Protein AF-A0A8C3NLY6-F1 (afdb_monomer)

Radius of gyration: 22.35 Å; Cα contacts (8 Å, |Δi|>4): 305; chains: 1; bounding box: 40×46×64 Å

Organism: Geospiza parvula (NCBI:txid87175)

Foldseek 3Di:
DDDPDDPDVVLVVVCVPQDDDDQEDQDPVNQQVVQLPWDFQEWDWHDDPVDPPWIKIWTHHDDSRDIDIFTWDADPVGWTDRPDDTHNHPVVVLVVQQPAAPDPVDRGGHDRSPPIDPPFWKKFFCAFDDDPDPQADGDHGGFIWTFPACPDPFWTWIDDPRDIHIDGPVRIDTDDD

Sequence (177 aa):
TVMIIRNSKAEMRDVRNLTVLHFNKISRHEAENLLMSKGVGCFIVRASQNSHGDFSISVRYLHEDDVQHFKVMRDSKGSYYLWTEKFHSLNKLVDYYKTTSISRQKQIFLRDNSQGEKRTLWVRALYDFDALEHDELGFRTGDILEVLDSSNPSWWKGRLRGELGLFPANYVTPVLL

pLDDT: mean 80.56, std 20.13, range [21.03, 98.5]

Structure (mmCIF, N/CA/C/O backbone):
data_AF-A0A8C3NLY6-F1
#
_entry.id   AF-A0A8C3NLY6-F1
#
loop_
_atom_site.group_PDB
_atom_site.id
_atom_site.type_symbol
_atom_site.label_atom_id
_atom_site.label_alt_id
_atom_site.label_comp_id
_atom_site.label_asym_id
_atom_site.label_entity_id
_atom_site.label_seq_id
_atom_site.pdbx_PDB_ins_code
_atom_site.Cartn_x
_atom_site.Cartn_y
_atom_site.Cartn_z
_atom_site.occupancy
_atom_site.B_iso_or_equiv
_atom_site.auth_seq_id
_atom_site.auth_comp_id
_atom_site.auth_asym_id
_atom_site.auth_atom_id
_atom_site.pdbx_PDB_model_num
ATOM 1 N N . THR A 1 1 ? 8.745 -35.086 -28.035 1.00 31.16 1 THR A N 1
ATOM 2 C CA . THR A 1 1 ? 9.748 -34.415 -27.182 1.00 31.16 1 THR A CA 1
ATOM 3 C C . THR A 1 1 ? 9.091 -33.277 -26.434 1.00 31.16 1 THR A C 1
ATOM 5 O O . THR A 1 1 ? 8.840 -32.233 -27.015 1.00 31.16 1 THR A O 1
ATOM 8 N N . VAL A 1 2 ? 8.721 -33.508 -25.175 1.00 21.03 2 VAL A N 1
ATOM 9 C CA . VAL A 1 2 ? 8.136 -32.487 -24.293 1.00 21.03 2 VAL A CA 1
ATOM 10 C C . VAL A 1 2 ? 9.287 -31.645 -23.743 1.00 21.03 2 VAL A C 1
ATOM 12 O O . VAL A 1 2 ? 10.074 -32.141 -22.940 1.00 21.03 2 VAL A O 1
ATOM 15 N N . MET A 1 3 ? 9.434 -30.397 -24.199 1.00 21.33 3 MET A N 1
ATOM 16 C CA . MET A 1 3 ? 10.386 -29.462 -23.593 1.00 21.33 3 MET A CA 1
ATOM 17 C C . MET A 1 3 ? 9.755 -28.822 -22.359 1.00 21.33 3 MET A C 1
ATOM 19 O O . MET A 1 3 ? 8.966 -27.885 -22.439 1.00 21.33 3 MET A O 1
ATOM 23 N N . ILE A 1 4 ? 10.141 -29.349 -21.202 1.00 28.44 4 ILE A N 1
ATOM 24 C CA . ILE A 1 4 ? 9.991 -28.698 -19.906 1.00 28.44 4 ILE A CA 1
ATOM 25 C C . ILE A 1 4 ? 10.936 -27.490 -19.905 1.00 28.44 4 ILE A C 1
ATOM 27 O O . ILE A 1 4 ? 12.145 -27.650 -19.725 1.00 28.44 4 ILE A O 1
ATOM 31 N N . ILE A 1 5 ? 10.412 -26.280 -20.115 1.00 31.02 5 ILE A N 1
ATOM 32 C CA . ILE A 1 5 ? 11.202 -25.064 -19.895 1.00 31.02 5 ILE A CA 1
ATOM 33 C C . ILE A 1 5 ? 11.183 -24.760 -18.397 1.00 31.02 5 ILE A C 1
ATOM 35 O O . ILE A 1 5 ? 10.150 -24.508 -17.778 1.00 31.02 5 ILE A O 1
ATOM 39 N N . ARG A 1 6 ? 12.377 -24.879 -17.822 1.00 30.67 6 ARG A N 1
ATOM 40 C CA . ARG A 1 6 ? 12.717 -24.734 -16.411 1.00 30.67 6 ARG A CA 1
ATOM 41 C C . ARG A 1 6 ? 12.341 -23.340 -15.910 1.00 30.67 6 ARG A C 1
ATOM 43 O O . ARG A 1 6 ? 13.028 -22.368 -16.192 1.00 30.67 6 ARG A O 1
ATOM 50 N N . ASN A 1 7 ? 11.279 -23.276 -15.117 1.00 41.53 7 ASN A N 1
ATOM 51 C CA . ASN A 1 7 ? 10.916 -22.107 -14.329 1.00 41.53 7 ASN A CA 1
ATOM 52 C C . ASN A 1 7 ? 11.844 -22.066 -13.102 1.00 41.53 7 ASN A C 1
ATOM 54 O O . ASN A 1 7 ? 11.707 -22.882 -12.182 1.00 41.53 7 ASN A O 1
ATOM 58 N N . SER A 1 8 ? 12.872 -21.217 -13.125 1.00 34.91 8 SER A N 1
ATOM 59 C CA . SER A 1 8 ? 13.900 -21.230 -12.086 1.00 34.91 8 SER A CA 1
ATOM 60 C C . SER A 1 8 ? 13.326 -20.686 -10.767 1.00 34.91 8 SER A C 1
ATOM 62 O O . SER A 1 8 ? 12.820 -19.571 -10.669 1.00 34.91 8 SER A O 1
ATOM 64 N N . LYS A 1 9 ? 13.379 -21.498 -9.704 1.00 38.62 9 LYS A N 1
ATOM 65 C CA . LYS A 1 9 ? 12.911 -21.160 -8.342 1.00 38.62 9 LYS A CA 1
ATOM 66 C C . LYS A 1 9 ? 13.585 -19.917 -7.730 1.00 38.62 9 LYS A C 1
ATOM 68 O O . LYS A 1 9 ? 13.121 -19.449 -6.693 1.00 38.62 9 LYS A O 1
ATOM 73 N N . ALA A 1 10 ? 14.659 -19.407 -8.336 1.00 38.84 10 ALA A N 1
ATOM 74 C CA . ALA A 1 10 ? 15.399 -18.233 -7.880 1.00 38.84 10 ALA A CA 1
ATOM 75 C C . ALA A 1 10 ? 14.703 -16.916 -8.271 1.00 38.84 10 ALA A C 1
ATOM 77 O O . ALA A 1 10 ? 14.542 -16.050 -7.419 1.00 38.84 10 ALA A O 1
ATOM 78 N N . GLU A 1 11 ? 14.186 -16.803 -9.498 1.00 43.88 11 GLU A N 1
ATOM 79 C CA . GLU A 1 11 ? 13.452 -15.611 -9.969 1.00 43.88 11 GLU A CA 1
ATOM 80 C C . GLU A 1 11 ? 12.102 -15.454 -9.249 1.00 43.88 11 GLU A C 1
ATOM 82 O O . GLU A 1 11 ? 11.659 -14.351 -8.942 1.00 43.88 11 GLU A O 1
ATOM 87 N N . MET A 1 12 ? 11.487 -16.579 -8.871 1.00 40.72 12 MET A N 1
ATOM 88 C CA . MET A 1 12 ? 10.263 -16.629 -8.065 1.00 40.72 12 MET A CA 1
ATOM 89 C C . MET A 1 12 ? 10.458 -16.258 -6.587 1.00 40.72 12 MET A C 1
ATOM 91 O O . MET A 1 12 ? 9.463 -16.193 -5.867 1.00 40.72 12 MET A O 1
ATOM 95 N N . ARG A 1 13 ? 11.693 -16.085 -6.093 1.00 38.53 13 ARG A N 1
ATOM 96 C CA . ARG A 1 13 ? 11.952 -15.657 -4.705 1.00 38.53 13 ARG A CA 1
ATOM 97 C C . ARG A 1 13 ? 11.956 -14.140 -4.553 1.00 38.53 13 ARG A C 1
ATOM 99 O O . ARG A 1 13 ? 11.510 -13.663 -3.518 1.00 38.53 13 ARG A O 1
ATOM 106 N N . ASP A 1 14 ? 12.383 -13.412 -5.579 1.00 42.41 14 ASP A N 1
ATOM 107 C CA . ASP A 1 14 ? 12.562 -11.959 -5.505 1.00 42.41 14 ASP A CA 1
ATOM 108 C C . ASP A 1 14 ? 11.214 -11.214 -5.437 1.00 42.41 14 ASP A C 1
ATOM 110 O O . ASP A 1 14 ? 11.069 -10.211 -4.748 1.00 42.41 14 ASP A O 1
ATOM 114 N N . VAL A 1 15 ? 10.172 -11.759 -6.070 1.00 43.53 15 VAL A N 1
ATOM 115 C CA . VAL A 1 15 ? 8.834 -11.138 -6.161 1.00 43.53 15 VAL A CA 1
ATOM 116 C C . VAL A 1 15 ? 7.921 -11.489 -4.965 1.00 43.53 15 VAL A C 1
ATOM 118 O O . VAL A 1 15 ? 6.853 -10.909 -4.791 1.00 43.53 15 VAL A O 1
ATOM 121 N N . ARG A 1 16 ? 8.316 -12.429 -4.089 1.00 39.31 16 ARG A N 1
ATOM 122 C CA . ARG A 1 16 ? 7.461 -12.929 -2.984 1.00 39.31 16 ARG A CA 1
ATOM 123 C C . ARG A 1 16 ? 7.155 -11.905 -1.889 1.00 39.31 16 ARG A C 1
ATOM 125 O O . ARG A 1 16 ? 6.223 -12.135 -1.125 1.00 39.31 16 ARG A O 1
ATOM 132 N N . ASN A 1 17 ? 7.897 -10.802 -1.826 1.00 41.94 17 ASN A N 1
ATOM 133 C CA . ASN A 1 17 ? 7.724 -9.772 -0.798 1.00 41.94 17 ASN A CA 1
ATOM 134 C C . ASN A 1 17 ? 6.827 -8.599 -1.227 1.00 41.94 17 ASN A C 1
ATOM 136 O O . ASN A 1 17 ? 6.499 -7.761 -0.392 1.00 41.94 17 ASN A O 1
ATOM 140 N N . LEU A 1 18 ? 6.381 -8.544 -2.486 1.00 43.69 18 LEU A N 1
ATOM 141 C CA . LEU A 1 18 ? 5.434 -7.533 -2.963 1.00 43.69 18 LEU A CA 1
ATOM 142 C C . LEU A 1 18 ? 4.022 -8.134 -2.950 1.00 43.69 18 LEU A C 1
ATOM 144 O O . LEU A 1 18 ? 3.555 -8.675 -3.945 1.00 43.69 18 LEU A O 1
ATOM 148 N N . THR A 1 19 ? 3.407 -8.134 -1.766 1.00 43.12 19 THR A N 1
ATOM 149 C CA . THR A 1 19 ? 1.985 -8.421 -1.487 1.00 43.12 19 THR A CA 1
ATOM 150 C C . THR A 1 19 ? 1.321 -9.492 -2.380 1.00 43.12 19 THR A C 1
ATOM 152 O O . THR A 1 19 ? 0.610 -9.221 -3.341 1.00 43.12 19 THR A O 1
ATOM 155 N N . VAL A 1 20 ? 1.555 -10.739 -1.979 1.00 44.00 20 VAL A N 1
ATOM 156 C CA . VAL A 1 20 ? 0.946 -12.013 -2.391 1.00 44.00 20 VAL A CA 1
ATOM 157 C C . VAL A 1 20 ? -0.519 -11.936 -2.861 1.00 44.00 20 VAL A C 1
ATOM 159 O O . VAL A 1 20 ? -1.395 -11.679 -2.049 1.00 44.00 20 VAL A O 1
ATOM 162 N N . LEU A 1 21 ? -0.774 -12.339 -4.116 1.00 41.31 21 LEU A N 1
ATOM 163 C CA . LEU A 1 21 ? -1.759 -13.359 -4.531 1.00 41.31 21 LEU A CA 1
ATOM 164 C C . LEU A 1 21 ? -1.325 -13.912 -5.911 1.00 41.31 21 LEU A C 1
ATOM 166 O O . LEU A 1 21 ? -1.222 -13.177 -6.882 1.00 41.31 21 LEU A O 1
ATOM 170 N N . HIS A 1 22 ? -0.989 -15.206 -5.970 1.00 45.28 22 HIS A N 1
ATOM 171 C CA . HIS A 1 22 ? -0.674 -16.038 -7.151 1.00 45.28 22 HIS A CA 1
ATOM 172 C C . HIS A 1 22 ? -0.512 -15.335 -8.527 1.00 45.28 22 HIS A C 1
ATOM 174 O O . HIS A 1 22 ? -1.404 -15.381 -9.375 1.00 45.28 22 HIS A O 1
ATOM 180 N N . PHE A 1 23 ? 0.697 -14.817 -8.790 1.00 49.59 23 PHE A N 1
ATOM 181 C CA . PHE A 1 23 ? 1.149 -14.124 -10.016 1.00 49.59 23 PHE A CA 1
ATOM 182 C C . PHE A 1 23 ? 0.797 -14.779 -11.368 1.00 49.59 23 PHE A C 1
ATOM 184 O O . PHE A 1 23 ? 0.822 -14.113 -12.401 1.00 49.59 23 PHE A O 1
ATOM 191 N N . ASN A 1 24 ? 0.456 -16.068 -11.394 1.00 50.44 24 ASN A N 1
ATOM 192 C CA . ASN A 1 24 ? 0.369 -16.834 -12.637 1.00 50.44 24 ASN A CA 1
ATOM 193 C C . ASN A 1 24 ? -1.064 -17.062 -13.140 1.00 50.44 24 ASN A C 1
ATOM 195 O O . ASN A 1 24 ? -1.229 -17.756 -14.141 1.00 50.44 24 ASN A O 1
ATOM 199 N N . LYS A 1 25 ? -2.097 -16.546 -12.455 1.00 66.44 25 LYS A N 1
ATOM 200 C CA . LYS A 1 25 ? -3.497 -16.806 -12.847 1.00 66.44 25 LYS A CA 1
ATOM 201 C C . LYS A 1 25 ? -4.446 -15.610 -12.806 1.00 66.44 25 LYS A C 1
ATOM 203 O O . LYS A 1 25 ? -5.546 -15.751 -13.315 1.00 66.44 25 LYS A O 1
ATOM 208 N N . ILE A 1 26 ? -4.044 -14.461 -12.258 1.00 80.62 26 ILE A N 1
ATOM 209 C CA . ILE A 1 26 ? -4.950 -13.310 -12.140 1.00 80.62 26 ILE A CA 1
ATOM 210 C C . ILE A 1 26 ? -5.172 -12.672 -13.519 1.00 80.62 26 ILE A C 1
ATOM 212 O O . ILE A 1 26 ? -4.260 -12.103 -14.122 1.00 80.62 26 ILE A O 1
ATOM 216 N N . SER A 1 27 ? -6.398 -12.769 -14.018 1.00 86.19 27 SER A N 1
ATOM 217 C CA . SER A 1 27 ? -6.869 -12.101 -15.230 1.00 86.19 27 SER A CA 1
ATOM 218 C C . SER A 1 27 ? -7.005 -10.587 -15.041 1.00 86.19 27 SER A C 1
ATOM 220 O O . SER A 1 27 ? -6.951 -10.061 -13.930 1.00 86.19 27 SER A O 1
ATOM 222 N N . ARG A 1 28 ? -7.205 -9.853 -16.143 1.00 88.88 28 ARG A N 1
ATOM 223 C CA . ARG A 1 28 ? -7.553 -8.428 -16.085 1.00 88.88 28 ARG A CA 1
ATOM 224 C C . ARG A 1 28 ? -8.797 -8.191 -15.232 1.00 88.88 28 ARG A C 1
ATOM 226 O O . ARG A 1 28 ? -8.749 -7.345 -14.350 1.00 88.88 28 ARG A O 1
ATOM 233 N N . HIS A 1 29 ? -9.845 -8.969 -15.479 1.00 89.19 29 HIS A N 1
ATOM 234 C CA . HIS A 1 29 ? -11.122 -8.840 -14.790 1.00 89.19 29 HIS A CA 1
ATOM 235 C C . HIS A 1 29 ? -11.011 -9.151 -13.291 1.00 89.19 29 HIS A C 1
ATOM 237 O O . HIS A 1 29 ? -11.525 -8.414 -12.458 1.00 89.19 29 HIS A O 1
ATOM 243 N N . GLU A 1 30 ? -10.275 -10.200 -12.916 1.00 87.50 30 GLU A N 1
ATOM 244 C CA . GLU A 1 30 ? -10.018 -10.483 -11.498 1.00 87.50 30 GLU A CA 1
ATOM 245 C C . GLU A 1 30 ? -9.200 -9.371 -10.836 1.00 87.50 30 GLU A C 1
ATOM 247 O O . GLU A 1 30 ? -9.482 -9.011 -9.698 1.00 87.50 30 GLU A O 1
ATOM 252 N N . ALA A 1 31 ? -8.214 -8.799 -11.536 1.00 87.38 31 ALA A N 1
ATOM 253 C CA . ALA A 1 31 ? -7.453 -7.670 -11.010 1.00 87.38 31 ALA A CA 1
ATOM 254 C C . ALA A 1 31 ? -8.320 -6.420 -10.822 1.00 87.38 31 ALA A C 1
ATOM 256 O O . ALA A 1 31 ? -8.141 -5.726 -9.827 1.00 87.38 31 ALA A O 1
ATOM 257 N N . GLU A 1 32 ? -9.255 -6.149 -11.739 1.00 89.12 32 GLU A N 1
ATOM 258 C CA . GLU A 1 32 ? -10.263 -5.097 -11.578 1.00 89.12 32 GLU A CA 1
ATOM 259 C C . GLU A 1 32 ? -11.063 -5.354 -10.291 1.00 89.12 32 GLU A C 1
ATOM 261 O O . GLU A 1 32 ? -10.957 -4.578 -9.346 1.00 89.12 32 GLU A O 1
ATOM 266 N N . ASN A 1 33 ? -11.728 -6.507 -10.172 1.00 86.81 33 ASN A N 1
ATOM 267 C CA . ASN A 1 33 ? -12.548 -6.851 -9.002 1.00 86.81 33 ASN A CA 1
ATOM 268 C C . ASN A 1 33 ? -11.780 -6.768 -7.669 1.00 86.81 33 ASN A C 1
ATOM 270 O O . ASN A 1 33 ? -12.310 -6.274 -6.674 1.00 86.81 33 ASN A O 1
ATOM 274 N N . LEU A 1 34 ? -10.528 -7.237 -7.636 1.00 83.75 34 LEU A N 1
ATOM 275 C CA . LEU A 1 34 ? -9.697 -7.230 -6.429 1.00 83.75 34 LEU A CA 1
ATOM 276 C C . LEU A 1 34 ? -9.240 -5.830 -6.021 1.00 83.75 34 LEU A C 1
ATOM 278 O O . LEU A 1 34 ? -9.102 -5.575 -4.828 1.00 83.75 34 LEU A O 1
ATOM 282 N N . LEU A 1 35 ? -8.970 -4.950 -6.986 1.00 84.75 35 LEU A N 1
ATOM 283 C CA . LEU A 1 35 ? -8.504 -3.586 -6.731 1.00 84.75 35 LEU A CA 1
ATOM 284 C C . LEU A 1 35 ? -9.648 -2.623 -6.429 1.00 84.75 35 LEU A C 1
ATOM 286 O O . LEU A 1 35 ? -9.406 -1.575 -5.833 1.00 84.75 35 LEU A O 1
ATOM 290 N N . MET A 1 36 ? -10.879 -2.982 -6.796 1.00 83.06 36 MET A N 1
ATOM 291 C CA . MET A 1 36 ? -12.028 -2.097 -6.645 1.00 83.06 36 MET A CA 1
ATOM 292 C C . MET A 1 36 ? -12.368 -1.763 -5.184 1.00 83.06 36 MET A C 1
ATOM 294 O O . MET A 1 36 ? -12.904 -0.694 -4.900 1.00 83.06 36 MET A O 1
ATOM 298 N N . SER A 1 37 ? -12.017 -2.649 -4.253 1.00 74.69 37 SER A N 1
ATOM 299 C CA . SER A 1 37 ? -12.186 -2.450 -2.808 1.00 74.69 37 SER A CA 1
ATOM 300 C C . SER A 1 37 ? -10.935 -1.906 -2.108 1.00 74.69 37 SER A C 1
ATOM 302 O O . SER A 1 37 ? -10.914 -1.814 -0.882 1.00 74.69 37 SER A O 1
ATOM 304 N N . LYS A 1 38 ? -9.878 -1.568 -2.858 1.00 78.94 38 LYS A N 1
ATOM 305 C CA . LYS A 1 38 ? -8.581 -1.149 -2.310 1.00 78.94 38 LYS A CA 1
ATOM 306 C C . LYS A 1 38 ? -8.389 0.361 -2.390 1.00 78.94 38 LYS A C 1
ATOM 308 O O . LYS A 1 38 ? -9.046 1.062 -3.156 1.00 78.94 38 LYS A O 1
ATOM 313 N N . GLY A 1 39 ? -7.433 0.862 -1.612 1.00 79.94 39 GLY A N 1
ATOM 314 C CA . GLY A 1 39 ? -7.037 2.267 -1.658 1.00 79.94 39 GLY A CA 1
ATOM 315 C C . GLY A 1 39 ? -6.401 2.662 -2.996 1.00 79.94 39 GLY A C 1
ATOM 316 O O . GLY A 1 39 ? -5.751 1.852 -3.662 1.00 79.94 39 GLY A O 1
ATOM 317 N N . VAL A 1 40 ? -6.538 3.938 -3.365 1.00 86.31 40 VAL A N 1
ATOM 318 C CA . VAL A 1 40 ? -5.881 4.530 -4.544 1.00 86.31 40 VAL A CA 1
ATOM 319 C C . VAL A 1 40 ? -4.378 4.241 -4.522 1.00 86.31 40 VAL A C 1
ATOM 321 O O . VAL A 1 40 ? -3.712 4.461 -3.509 1.00 86.31 40 VAL A O 1
ATOM 324 N N . GLY A 1 41 ? -3.848 3.770 -5.651 1.00 86.44 41 GLY A N 1
ATOM 325 C CA . GLY A 1 41 ? -2.447 3.386 -5.824 1.00 86.44 41 GLY A CA 1
ATOM 326 C C . GLY A 1 41 ? -2.145 1.918 -5.516 1.00 86.44 41 GLY A C 1
ATOM 327 O O . GLY A 1 41 ? -1.074 1.445 -5.898 1.00 86.44 41 GLY A O 1
ATOM 328 N N . CYS A 1 42 ? -3.068 1.171 -4.894 1.00 87.50 42 CYS A N 1
ATOM 329 C CA . CYS A 1 42 ? -2.914 -0.279 -4.754 1.00 87.50 42 CYS A CA 1
ATOM 330 C C . CYS A 1 42 ? -2.809 -0.923 -6.134 1.00 87.50 42 CYS A C 1
ATOM 332 O O . CYS A 1 42 ? -3.516 -0.529 -7.066 1.00 87.50 42 CYS A O 1
ATOM 334 N N . PHE A 1 43 ? -1.927 -1.910 -6.271 1.00 90.56 43 PHE A N 1
ATOM 335 C CA . PHE A 1 43 ? -1.617 -2.495 -7.567 1.00 90.56 43 PHE A CA 1
ATOM 336 C C . PHE A 1 43 ? -1.448 -4.012 -7.516 1.00 90.56 43 PHE A C 1
ATOM 338 O O . PHE A 1 43 ? -1.154 -4.596 -6.476 1.00 90.56 43 PHE A O 1
ATOM 345 N N . ILE A 1 44 ? -1.621 -4.642 -8.676 1.00 87.81 44 ILE A N 1
ATOM 346 C CA . ILE A 1 44 ? -1.395 -6.066 -8.919 1.00 87.81 44 ILE A CA 1
ATOM 347 C C . ILE A 1 44 ? -0.511 -6.201 -10.155 1.00 87.81 44 ILE A C 1
ATOM 349 O O . ILE A 1 44 ? -0.849 -5.684 -11.225 1.00 87.81 44 ILE A O 1
ATOM 353 N N . VAL A 1 45 ? 0.592 -6.942 -10.035 1.00 87.31 45 VAL A N 1
ATOM 354 C CA . VAL A 1 45 ? 1.341 -7.424 -11.202 1.00 87.31 45 VAL A CA 1
ATOM 355 C C . VAL A 1 45 ? 0.762 -8.772 -11.621 1.00 87.31 45 VAL A C 1
ATOM 357 O O . VAL A 1 45 ? 0.692 -9.703 -10.823 1.00 87.31 45 VAL A O 1
ATOM 360 N N . ARG A 1 46 ? 0.361 -8.887 -12.884 1.00 85.62 46 ARG A N 1
ATOM 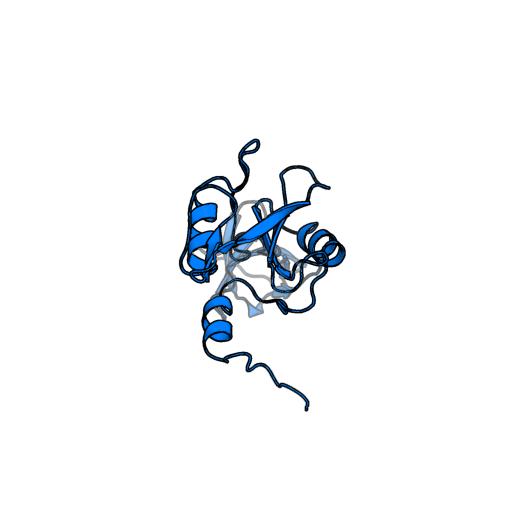361 C CA . ARG A 1 46 ? -0.250 -10.093 -13.450 1.00 85.62 46 ARG A CA 1
ATOM 362 C C . ARG A 1 46 ? 0.360 -10.470 -14.791 1.00 85.62 46 ARG A C 1
ATOM 364 O O . ARG A 1 46 ? 0.925 -9.619 -15.479 1.00 85.62 46 ARG A O 1
ATOM 371 N N . ALA A 1 47 ? 0.194 -11.728 -15.190 1.00 81.44 47 ALA A N 1
ATOM 372 C CA . ALA A 1 47 ? 0.464 -12.148 -16.559 1.00 81.44 47 ALA A CA 1
ATOM 373 C C . ALA A 1 47 ? -0.432 -11.382 -17.553 1.00 81.44 47 ALA A C 1
ATOM 375 O O . ALA A 1 47 ? -1.607 -11.092 -17.287 1.00 81.44 47 ALA A O 1
ATOM 376 N N . SER A 1 48 ? 0.124 -11.038 -18.711 1.00 74.38 48 SER A N 1
ATOM 377 C CA . SER A 1 48 ? -0.631 -10.416 -19.793 1.00 74.38 48 SER A CA 1
ATOM 378 C C . SER A 1 48 ? -1.505 -11.459 -20.490 1.00 74.38 48 SER A C 1
ATOM 380 O O . SER A 1 48 ? -1.026 -12.507 -20.913 1.00 74.38 48 SER A O 1
ATOM 382 N N . GLN A 1 49 ? -2.797 -11.164 -20.649 1.00 70.94 49 GLN A N 1
ATOM 38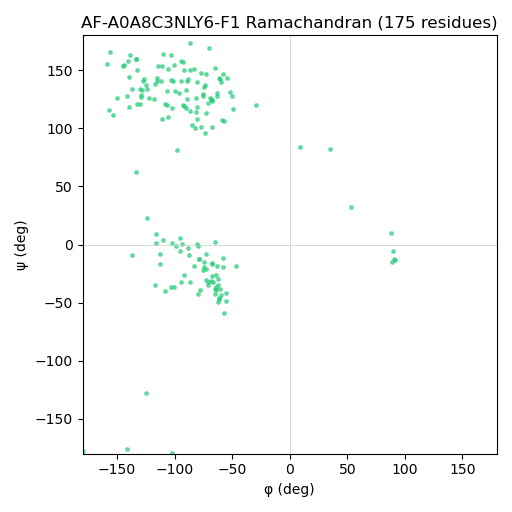3 C CA . GLN A 1 49 ? -3.740 -12.072 -21.317 1.00 70.94 49 GLN A CA 1
ATOM 384 C C . GLN A 1 49 ? -3.574 -12.085 -22.842 1.00 70.94 49 GLN A C 1
ATOM 386 O O . GLN A 1 49 ? -3.944 -13.058 -23.490 1.00 70.94 49 GLN A O 1
ATOM 391 N N . ASN A 1 50 ? -2.983 -11.029 -23.407 1.00 68.56 50 ASN A N 1
ATOM 392 C CA . ASN A 1 50 ? -2.894 -10.830 -24.855 1.00 68.56 50 ASN A CA 1
ATOM 393 C C . ASN A 1 50 ? -1.458 -10.999 -25.380 1.00 68.56 50 ASN A C 1
ATOM 395 O O . ASN A 1 50 ? -1.186 -10.720 -26.546 1.00 68.56 50 ASN A O 1
ATOM 399 N N . SER A 1 51 ? -0.498 -11.376 -24.528 1.00 66.50 51 SER A N 1
ATOM 400 C CA . SER A 1 51 ? 0.906 -11.548 -24.921 1.00 66.50 51 SER A CA 1
ATOM 401 C C . SER A 1 51 ? 1.598 -12.557 -24.003 1.00 66.50 51 SER A C 1
ATOM 403 O O . SER A 1 51 ? 1.791 -12.305 -22.816 1.00 66.50 51 SER A O 1
ATOM 405 N N . HIS A 1 52 ? 1.943 -13.720 -24.553 1.00 63.25 52 HIS A N 1
ATOM 406 C CA . HIS A 1 52 ? 2.511 -14.828 -23.789 1.00 63.25 52 HIS A CA 1
ATOM 407 C C . HIS A 1 52 ? 3.917 -14.471 -23.279 1.00 63.25 52 HIS A C 1
ATOM 409 O O . HIS A 1 52 ? 4.789 -14.139 -24.074 1.00 63.25 52 HIS A O 1
ATOM 415 N N . GLY A 1 53 ? 4.135 -14.544 -21.963 1.00 64.94 53 GLY A N 1
ATOM 416 C CA . GLY A 1 53 ? 5.415 -14.195 -21.326 1.00 64.94 53 GLY A CA 1
ATOM 417 C C . GLY A 1 53 ? 5.564 -12.726 -20.906 1.00 64.94 53 GLY A C 1
ATOM 418 O O . GLY A 1 53 ? 6.532 -12.403 -20.219 1.00 64.94 53 GLY A O 1
ATOM 419 N N . ASP A 1 54 ? 4.601 -11.864 -21.246 1.00 75.25 54 ASP A N 1
ATOM 420 C CA . ASP A 1 54 ? 4.594 -10.458 -20.832 1.00 75.25 54 ASP A CA 1
ATOM 421 C C . ASP A 1 54 ? 3.807 -10.256 -19.530 1.00 75.25 54 ASP A C 1
ATOM 423 O O . ASP A 1 54 ? 2.888 -11.014 -19.207 1.00 75.25 54 ASP A O 1
ATOM 427 N N . PHE A 1 55 ? 4.114 -9.175 -18.810 1.00 85.12 55 PHE A N 1
ATOM 428 C CA . PHE A 1 55 ? 3.420 -8.798 -17.578 1.00 85.12 55 PHE A CA 1
ATOM 429 C C . PHE A 1 55 ? 2.574 -7.536 -17.768 1.00 85.12 55 PHE A C 1
ATOM 431 O O . PHE A 1 55 ? 2.702 -6.781 -18.735 1.00 85.12 55 PHE A O 1
ATOM 438 N N . SER A 1 56 ? 1.665 -7.290 -16.835 1.00 90.38 56 SER A N 1
ATOM 439 C CA . SER A 1 56 ? 0.918 -6.041 -16.728 1.00 90.38 56 SER A CA 1
ATOM 440 C C . SER A 1 56 ? 0.786 -5.629 -15.269 1.00 90.38 56 SER A C 1
ATOM 442 O O . SER A 1 56 ? 0.607 -6.479 -14.401 1.00 90.38 56 SER A O 1
ATOM 444 N N . ILE A 1 57 ? 0.833 -4.326 -15.012 1.00 91.56 57 ILE A N 1
ATOM 445 C CA . ILE A 1 57 ? 0.541 -3.722 -13.712 1.00 91.56 57 ILE A CA 1
ATOM 446 C C . ILE A 1 57 ? -0.864 -3.137 -13.792 1.00 91.56 57 ILE A C 1
ATOM 448 O O . ILE A 1 57 ? -1.122 -2.266 -14.617 1.00 91.56 57 ILE A O 1
ATOM 452 N N . SER A 1 58 ? -1.775 -3.640 -12.967 1.00 92.00 58 SER A N 1
ATOM 453 C CA . SER A 1 58 ? -3.110 -3.058 -12.778 1.00 92.00 58 SER A CA 1
ATOM 454 C C . SER A 1 58 ? -3.079 -2.223 -11.504 1.00 92.00 58 SER A C 1
ATOM 456 O O . SER A 1 58 ? -2.554 -2.713 -10.512 1.00 92.00 58 SER A O 1
ATOM 458 N N . VAL A 1 59 ? -3.585 -0.991 -11.515 1.00 92.25 59 VAL A N 1
ATOM 459 C CA . VAL A 1 59 ? -3.512 -0.063 -10.374 1.00 92.25 59 VAL A CA 1
ATOM 460 C C . VAL A 1 59 ? -4.839 0.659 -10.168 1.00 92.25 59 VAL A C 1
ATOM 462 O O . VAL A 1 59 ? -5.434 1.154 -11.127 1.00 92.25 59 VAL A O 1
ATOM 465 N N . ARG A 1 60 ? -5.300 0.725 -8.915 1.00 88.62 60 ARG A N 1
ATOM 466 C CA . ARG A 1 60 ? -6.505 1.462 -8.523 1.00 88.62 60 ARG A CA 1
ATOM 467 C C . ARG A 1 60 ? -6.276 2.966 -8.665 1.00 88.62 60 ARG A C 1
ATOM 469 O O . ARG A 1 60 ? -5.333 3.507 -8.083 1.00 88.62 60 ARG A O 1
ATOM 476 N N . TYR A 1 61 ? -7.144 3.639 -9.412 1.00 86.94 61 TYR A N 1
ATOM 477 C CA . TYR A 1 61 ? -7.128 5.087 -9.604 1.00 86.94 61 TYR A CA 1
ATOM 478 C C . TYR A 1 61 ? -8.195 5.805 -8.747 1.00 86.94 61 TYR A C 1
ATOM 480 O O . TYR A 1 61 ? -8.864 5.189 -7.920 1.00 86.94 61 TYR A O 1
ATOM 488 N N . LEU A 1 62 ? -8.251 7.138 -8.879 1.00 68.38 62 LEU A N 1
ATOM 489 C CA . LEU A 1 62 ? -8.913 8.096 -7.988 1.00 68.38 62 LEU A CA 1
ATOM 490 C C . LEU A 1 62 ? -10.446 7.994 -7.959 1.00 68.38 62 LEU A C 1
ATOM 492 O O . LEU A 1 62 ? -11.036 8.279 -6.924 1.00 68.38 62 LEU A O 1
ATOM 496 N N . HIS A 1 63 ? -11.083 7.618 -9.071 1.00 67.12 63 HIS A N 1
ATOM 497 C CA . HIS A 1 63 ? -12.538 7.453 -9.138 1.00 67.12 63 HIS A CA 1
ATOM 498 C C . HIS A 1 63 ? -12.940 6.014 -8.826 1.00 67.12 63 HIS A C 1
ATOM 500 O O . HIS A 1 63 ? -12.177 5.084 -9.091 1.00 67.12 63 HIS A O 1
ATOM 506 N N . GLU A 1 64 ? -14.139 5.851 -8.260 1.00 54.31 64 GLU A N 1
ATOM 507 C CA . GLU A 1 64 ? -14.588 4.600 -7.642 1.00 54.31 64 GLU A CA 1
ATOM 508 C C . GLU A 1 64 ? -14.585 3.391 -8.590 1.00 54.31 64 GLU A C 1
ATOM 510 O O . GLU A 1 64 ? -14.420 2.274 -8.106 1.00 54.31 64 GLU A O 1
ATOM 515 N N . ASP A 1 65 ? -14.574 3.617 -9.909 1.00 59.72 65 ASP A N 1
ATOM 516 C CA . ASP A 1 65 ? -14.617 2.571 -10.938 1.00 59.72 65 ASP A CA 1
ATOM 517 C C . ASP A 1 65 ? -13.378 2.461 -11.845 1.00 59.72 65 ASP A C 1
ATOM 519 O O . ASP A 1 65 ? -13.412 1.746 -12.847 1.00 59.72 65 ASP A O 1
ATOM 523 N N . ASP A 1 66 ? -12.276 3.162 -11.554 1.00 82.62 66 ASP A N 1
ATOM 524 C CA . ASP A 1 66 ? -11.144 3.208 -12.492 1.00 82.62 66 ASP A CA 1
ATOM 525 C C . ASP A 1 66 ? -9.951 2.360 -12.019 1.00 82.62 66 ASP A C 1
ATOM 527 O O . ASP A 1 66 ? -9.231 2.706 -11.076 1.00 82.62 66 ASP A O 1
ATOM 531 N N . VAL A 1 67 ? -9.708 1.249 -12.719 1.00 90.12 67 VAL A N 1
ATOM 532 C CA . VAL A 1 67 ? -8.463 0.476 -12.646 1.00 90.12 67 VAL A CA 1
ATOM 533 C C . VAL A 1 67 ? -7.696 0.675 -13.948 1.00 90.12 67 VAL A C 1
ATOM 535 O O . VAL A 1 67 ? -8.158 0.354 -15.041 1.00 90.12 67 VAL A O 1
ATOM 538 N N . GLN A 1 68 ? -6.478 1.193 -13.826 1.00 92.69 68 GLN A N 1
ATOM 539 C CA . GLN A 1 68 ? -5.598 1.448 -14.961 1.00 92.69 68 GLN A CA 1
ATOM 540 C C . GLN A 1 68 ? -4.655 0.263 -15.170 1.00 92.69 68 GLN A C 1
ATOM 542 O O . GLN A 1 68 ? -4.149 -0.308 -14.205 1.00 92.69 68 GLN A O 1
ATOM 547 N N . HIS A 1 69 ? -4.388 -0.102 -16.427 1.00 92.75 69 HIS A N 1
ATOM 548 C CA . HIS A 1 69 ? -3.527 -1.237 -16.767 1.00 92.75 69 HIS A CA 1
ATOM 549 C C . HIS A 1 69 ? -2.353 -0.801 -17.634 1.00 92.75 69 HIS A C 1
ATOM 551 O O . HIS A 1 69 ? -2.535 -0.249 -18.717 1.00 92.75 69 HIS A O 1
ATOM 557 N N . PHE A 1 70 ? -1.147 -1.131 -17.190 1.00 92.62 70 PHE A N 1
ATOM 558 C CA . PHE A 1 70 ? 0.095 -0.796 -17.868 1.00 92.62 70 PHE A CA 1
ATOM 559 C C . PHE A 1 70 ? 0.820 -2.070 -18.276 1.00 92.62 70 PHE A C 1
ATOM 561 O O . PHE A 1 70 ? 1.084 -2.934 -17.439 1.00 92.62 70 PHE A O 1
ATOM 568 N N . LYS A 1 71 ? 1.147 -2.199 -19.563 1.00 91.19 71 LYS A N 1
ATOM 569 C CA . LYS A 1 71 ? 1.920 -3.339 -20.058 1.00 91.19 71 LYS A CA 1
ATOM 570 C C . LYS A 1 71 ? 3.386 -3.171 -19.664 1.00 91.19 71 LYS A C 1
ATOM 572 O O . LYS A 1 71 ? 3.989 -2.145 -19.958 1.00 91.19 71 LYS A O 1
ATOM 577 N N . VAL A 1 72 ? 3.952 -4.194 -19.033 1.00 91.12 72 VAL A N 1
ATOM 578 C CA . VAL A 1 72 ? 5.386 -4.280 -18.760 1.00 91.12 72 VAL A CA 1
ATOM 579 C C . VAL A 1 72 ? 6.026 -5.013 -19.930 1.00 91.12 72 VAL A C 1
ATOM 581 O O . VAL A 1 72 ? 5.694 -6.165 -20.210 1.00 91.12 72 VAL A O 1
ATOM 584 N N . MET A 1 73 ? 6.935 -4.333 -20.611 1.00 89.44 73 MET A N 1
ATOM 585 C CA . MET A 1 73 ? 7.712 -4.867 -21.719 1.00 89.44 73 MET A CA 1
ATOM 586 C C . MET A 1 73 ? 9.052 -5.401 -21.214 1.00 89.44 73 MET A C 1
ATOM 588 O O . MET A 1 73 ? 9.550 -4.976 -20.166 1.00 89.44 73 MET A O 1
ATOM 592 N N . ARG A 1 74 ? 9.654 -6.310 -21.985 1.00 88.69 74 ARG A N 1
ATOM 593 C CA . ARG A 1 74 ? 11.000 -6.828 -21.740 1.00 88.69 74 ARG A CA 1
ATOM 594 C C . ARG A 1 74 ? 11.838 -6.715 -23.005 1.00 88.69 74 ARG A C 1
ATOM 596 O O . ARG A 1 74 ? 11.372 -7.073 -24.083 1.00 88.69 74 ARG A O 1
ATOM 603 N N . ASP A 1 75 ? 13.059 -6.205 -22.885 1.00 90.12 75 ASP A N 1
ATOM 604 C CA . ASP A 1 75 ? 13.976 -6.144 -24.026 1.00 90.12 75 ASP A CA 1
ATOM 605 C C . ASP A 1 75 ? 14.780 -7.443 -24.190 1.00 90.12 75 ASP A C 1
ATOM 607 O O . ASP A 1 75 ? 14.726 -8.347 -23.354 1.00 90.12 75 ASP A O 1
ATOM 611 N N . SER A 1 76 ? 15.549 -7.544 -25.277 1.00 90.62 76 SER A N 1
ATOM 612 C CA . SER A 1 76 ? 16.367 -8.727 -25.584 1.00 90.62 76 SER A CA 1
ATOM 613 C C . SER A 1 76 ? 17.466 -9.011 -24.554 1.00 90.62 76 SER A C 1
ATOM 615 O O . SER A 1 76 ? 17.959 -10.134 -24.488 1.00 90.62 76 SER A O 1
ATOM 617 N N . LYS A 1 77 ? 17.841 -8.020 -23.733 1.00 91.19 77 LYS A N 1
ATOM 618 C CA . LYS A 1 77 ? 18.788 -8.173 -22.616 1.00 91.19 77 LYS A CA 1
ATOM 619 C C . LYS A 1 77 ? 18.091 -8.591 -21.321 1.00 91.19 77 LYS A C 1
ATOM 621 O O . LYS A 1 77 ? 18.751 -8.808 -20.310 1.00 91.19 77 LYS A O 1
ATOM 626 N N . GLY A 1 78 ? 16.766 -8.700 -21.345 1.00 87.50 78 GLY A N 1
ATOM 627 C CA . GLY A 1 78 ? 15.950 -9.120 -20.224 1.00 87.50 78 GLY A CA 1
ATOM 628 C C . GLY A 1 78 ? 15.517 -7.990 -19.289 1.00 87.50 78 GLY A C 1
ATOM 629 O O . GLY A 1 78 ? 14.958 -8.307 -18.239 1.00 87.50 78 GLY A O 1
ATOM 630 N N . SER A 1 79 ? 15.737 -6.722 -19.652 1.00 92.25 79 SER A N 1
ATOM 631 C CA . SER A 1 79 ? 15.377 -5.562 -18.824 1.00 92.25 79 SER A CA 1
ATOM 632 C C . SER A 1 79 ? 13.893 -5.222 -18.954 1.00 92.25 79 SER A C 1
ATOM 634 O O . SER A 1 79 ? 13.353 -5.240 -20.060 1.00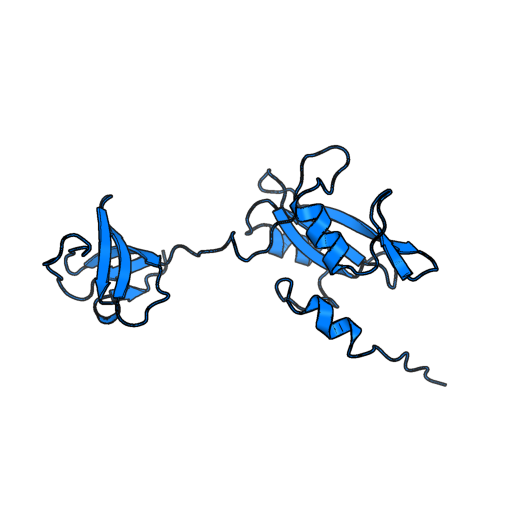 92.25 79 SER A O 1
ATOM 636 N N . TYR A 1 80 ? 13.253 -4.869 -17.840 1.00 91.19 80 TYR A N 1
ATOM 637 C CA . TYR A 1 80 ? 11.842 -4.497 -17.742 1.00 91.19 80 TYR A CA 1
ATOM 638 C C . TYR A 1 80 ? 11.633 -2.996 -17.949 1.00 91.19 80 TYR A C 1
ATOM 640 O O . TYR A 1 80 ? 12.412 -2.195 -17.431 1.00 91.19 80 TYR A O 1
ATOM 648 N N . TYR A 1 81 ? 10.573 -2.604 -18.656 1.00 93.81 81 TYR A N 1
ATOM 649 C CA . TYR A 1 81 ? 10.215 -1.196 -18.862 1.00 93.81 81 TYR A CA 1
ATOM 650 C C . TYR A 1 81 ? 8.736 -1.0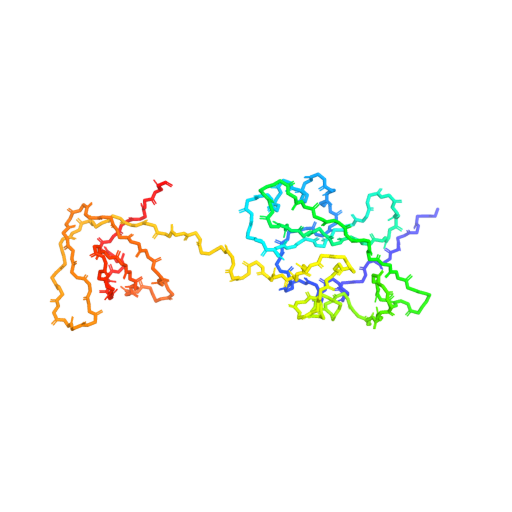16 -19.233 1.00 93.81 81 TYR A C 1
ATOM 652 O O . TYR A 1 81 ? 8.107 -1.922 -19.777 1.00 93.81 81 TYR A O 1
ATOM 660 N N . LEU A 1 82 ? 8.182 0.166 -18.952 1.00 93.38 82 LEU A N 1
ATOM 661 C CA . LEU A 1 82 ? 6.878 0.620 -19.477 1.00 93.38 82 LEU A CA 1
ATOM 662 C C . LEU A 1 82 ? 7.064 1.726 -20.521 1.00 93.38 82 LEU A C 1
ATOM 664 O O . LEU A 1 82 ? 6.373 1.762 -21.536 1.00 93.38 82 LEU A O 1
ATOM 668 N N . TRP A 1 83 ? 8.005 2.630 -20.245 1.00 93.81 83 TRP A N 1
ATOM 669 C CA . TRP A 1 83 ? 8.287 3.823 -21.037 1.00 93.81 83 TRP A CA 1
ATOM 670 C C . TRP A 1 83 ? 9.772 3.840 -21.430 1.00 93.81 83 TRP A C 1
ATOM 672 O O . TRP A 1 83 ? 10.268 2.863 -21.985 1.00 93.81 83 TRP A O 1
ATOM 682 N N . THR A 1 84 ? 10.481 4.937 -21.156 1.00 93.00 84 THR A N 1
ATOM 683 C CA . THR A 1 84 ? 11.906 5.103 -21.475 1.00 93.00 84 THR A CA 1
ATOM 684 C C . THR A 1 84 ? 12.823 4.377 -20.487 1.00 93.00 84 THR A C 1
ATOM 686 O O . THR A 1 84 ? 13.815 3.778 -20.901 1.00 93.00 84 THR A O 1
ATOM 689 N N . GLU A 1 85 ? 12.485 4.399 -19.194 1.00 95.69 85 GLU A N 1
ATOM 690 C CA . GLU A 1 85 ? 13.341 3.865 -18.130 1.00 95.69 85 GLU A CA 1
ATOM 691 C C . GLU A 1 85 ? 13.352 2.333 -18.108 1.00 95.69 85 GLU A C 1
ATOM 693 O O . GLU A 1 85 ? 12.301 1.691 -18.188 1.00 95.69 85 GLU A O 1
ATOM 698 N N . LYS A 1 86 ? 14.550 1.753 -17.964 1.00 95.62 86 LYS A N 1
ATOM 699 C CA . LYS A 1 86 ? 14.784 0.304 -17.978 1.00 95.62 86 LYS A CA 1
ATOM 700 C C . LYS A 1 86 ? 15.324 -0.193 -16.646 1.00 95.62 86 LYS A C 1
ATOM 702 O O . LYS A 1 86 ? 16.248 0.384 -16.079 1.00 95.62 86 LYS A O 1
ATOM 707 N N . PHE A 1 87 ? 14.807 -1.332 -16.202 1.00 93.44 87 PHE A N 1
ATOM 708 C CA . PHE A 1 87 ? 15.112 -1.916 -14.903 1.00 93.44 87 PHE A CA 1
ATOM 709 C C . PHE A 1 87 ? 15.560 -3.365 -15.051 1.00 93.44 87 PHE A C 1
ATOM 711 O O . PHE A 1 87 ? 15.012 -4.130 -15.839 1.00 93.44 87 PHE A O 1
ATOM 718 N N . HIS A 1 88 ? 16.548 -3.770 -14.260 1.00 89.88 88 HIS A N 1
ATOM 719 C CA . HIS A 1 88 ? 17.064 -5.143 -14.284 1.00 89.88 88 HIS A CA 1
ATOM 720 C C . HIS A 1 88 ? 16.174 -6.145 -13.530 1.00 89.88 88 HIS A C 1
ATOM 722 O O . HIS A 1 88 ? 16.331 -7.351 -13.699 1.00 89.88 88 HIS A O 1
ATOM 728 N N . SER A 1 89 ? 15.214 -5.656 -12.739 1.00 87.25 89 SER A N 1
ATOM 729 C CA . SER A 1 89 ? 14.221 -6.473 -12.047 1.00 87.25 89 SER A CA 1
ATOM 730 C C . SER A 1 89 ? 12.873 -5.761 -11.969 1.00 87.25 89 SER A C 1
ATOM 732 O O . SER A 1 89 ? 12.793 -4.528 -11.962 1.00 87.25 89 SER A O 1
ATOM 734 N N . LEU A 1 90 ? 11.804 -6.553 -11.880 1.00 85.00 90 LEU A N 1
ATOM 735 C CA . LEU A 1 90 ? 10.446 -6.045 -11.712 1.00 85.00 90 LEU A CA 1
ATOM 736 C C . LEU A 1 90 ? 10.282 -5.264 -10.397 1.00 85.00 90 LEU A C 1
ATOM 738 O O . LEU A 1 90 ? 9.580 -4.260 -10.375 1.00 85.00 90 LEU A O 1
ATOM 742 N N . ASN A 1 91 ? 10.974 -5.671 -9.329 1.00 84.06 91 ASN A N 1
ATOM 743 C CA . ASN A 1 91 ? 10.949 -4.963 -8.048 1.00 84.06 91 ASN A CA 1
ATOM 744 C C . ASN A 1 91 ? 11.478 -3.535 -8.190 1.00 84.06 91 ASN A C 1
ATOM 746 O O . ASN A 1 91 ? 10.823 -2.598 -7.753 1.00 84.06 91 ASN A O 1
ATOM 750 N N . LYS A 1 92 ? 12.611 -3.348 -8.883 1.00 88.31 92 LYS A N 1
ATOM 751 C CA . LYS A 1 92 ? 13.164 -2.005 -9.108 1.00 88.31 92 LYS A CA 1
ATOM 752 C C . LYS A 1 92 ? 12.252 -1.125 -9.952 1.00 88.31 92 LYS A C 1
ATOM 754 O O . LYS A 1 92 ? 12.158 0.071 -9.695 1.00 88.31 92 LYS A O 1
ATOM 759 N N . LEU A 1 93 ? 11.587 -1.716 -10.943 1.00 93.19 93 LEU A N 1
ATOM 760 C CA . LEU A 1 93 ? 10.573 -1.026 -11.734 1.00 93.19 93 LEU A CA 1
AT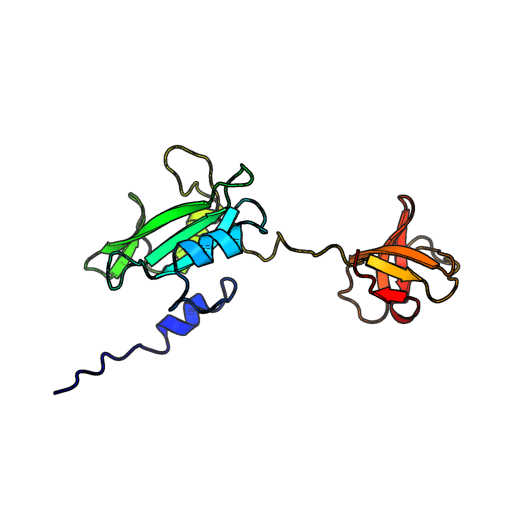OM 761 C C . LEU A 1 93 ? 9.411 -0.566 -10.847 1.00 93.19 93 LEU A C 1
ATOM 763 O O . LEU A 1 93 ? 8.985 0.582 -10.935 1.00 93.19 93 LEU A O 1
ATOM 767 N N . VAL A 1 94 ? 8.908 -1.452 -9.985 1.00 90.81 94 VAL A N 1
ATOM 768 C CA . VAL A 1 94 ? 7.824 -1.138 -9.049 1.00 90.81 94 VAL A CA 1
ATOM 769 C C . VAL A 1 94 ? 8.249 -0.039 -8.077 1.00 90.81 94 VAL A C 1
ATOM 771 O O . VAL A 1 94 ? 7.534 0.949 -7.950 1.00 90.81 94 VAL A O 1
ATOM 774 N N . ASP A 1 95 ? 9.419 -0.165 -7.448 1.00 87.25 95 ASP A N 1
ATOM 775 C CA . ASP A 1 95 ? 9.931 0.817 -6.488 1.00 87.25 95 ASP A CA 1
ATOM 776 C C . ASP A 1 95 ? 10.120 2.199 -7.120 1.00 87.25 95 ASP A C 1
ATOM 778 O O . ASP A 1 95 ? 9.780 3.210 -6.508 1.00 87.25 95 ASP A O 1
ATOM 782 N N . TYR A 1 96 ? 10.578 2.258 -8.373 1.00 93.94 96 TYR A N 1
ATOM 783 C CA . TYR A 1 96 ? 10.656 3.510 -9.123 1.00 93.94 96 TYR A CA 1
ATOM 784 C C . TYR A 1 96 ? 9.282 4.182 -9.274 1.00 93.94 96 TYR A C 1
ATOM 786 O O . TYR A 1 96 ? 9.147 5.387 -9.054 1.00 93.94 96 TYR A O 1
ATOM 794 N N . TYR A 1 97 ? 8.238 3.411 -9.594 1.00 95.25 97 TYR A N 1
ATOM 795 C CA . TYR A 1 97 ? 6.883 3.946 -9.752 1.00 95.25 97 TYR A CA 1
ATOM 796 C C . TYR A 1 97 ? 6.125 4.167 -8.433 1.00 95.25 97 TYR A C 1
ATOM 798 O O . TYR A 1 97 ? 4.990 4.648 -8.450 1.00 95.25 97 TYR A O 1
ATOM 806 N N . LYS A 1 98 ? 6.737 3.878 -7.277 1.00 90.56 98 LYS A N 1
ATOM 807 C CA . LYS A 1 98 ? 6.226 4.354 -5.979 1.00 90.56 98 LYS A CA 1
ATOM 808 C C . LYS A 1 98 ? 6.452 5.854 -5.796 1.00 90.56 98 LYS A C 1
ATOM 810 O O . LYS A 1 98 ? 5.654 6.515 -5.139 1.00 90.56 98 LYS A O 1
ATOM 815 N N . THR A 1 99 ? 7.518 6.396 -6.385 1.00 91.81 99 THR A N 1
ATOM 816 C CA . THR A 1 99 ? 7.895 7.817 -6.262 1.00 91.81 99 THR A CA 1
ATOM 817 C C . THR A 1 99 ? 7.766 8.593 -7.569 1.00 91.81 99 THR A C 1
ATOM 819 O O . THR A 1 99 ? 7.696 9.819 -7.549 1.00 91.81 99 THR A O 1
ATOM 822 N N . THR A 1 100 ? 7.677 7.898 -8.702 1.00 94.06 100 THR A N 1
ATOM 823 C CA . THR A 1 100 ? 7.472 8.489 -10.028 1.00 94.06 100 THR A CA 1
ATOM 824 C C . THR A 1 100 ? 6.130 8.056 -10.604 1.00 94.06 100 THR A C 1
ATOM 826 O O . THR A 1 100 ? 5.725 6.911 -10.431 1.00 94.06 100 THR A O 1
ATOM 829 N N . SER A 1 101 ? 5.435 8.941 -11.325 1.00 94.62 101 SER A N 1
ATOM 830 C CA . SER A 1 101 ? 4.150 8.568 -11.924 1.00 94.62 101 SER A CA 1
ATOM 831 C C . SER A 1 101 ? 4.312 7.450 -12.960 1.00 94.62 101 SER A C 1
ATOM 833 O O . SER A 1 101 ? 5.126 7.553 -13.879 1.00 94.62 101 SER A O 1
ATOM 835 N N . ILE A 1 102 ? 3.490 6.404 -12.849 1.00 94.75 102 ILE A N 1
ATOM 836 C CA . ILE A 1 102 ? 3.429 5.312 -13.830 1.00 94.75 102 ILE A CA 1
ATOM 837 C C . ILE A 1 102 ? 2.707 5.723 -15.120 1.00 94.75 102 ILE A C 1
ATOM 839 O O . ILE A 1 102 ? 2.905 5.102 -16.162 1.00 94.75 102 ILE A O 1
ATOM 843 N N . SER A 1 103 ? 1.901 6.788 -15.091 1.00 93.62 103 SER A N 1
ATOM 844 C CA . SER A 1 103 ? 1.225 7.337 -16.272 1.00 93.62 103 SER A CA 1
ATOM 845 C C . SER A 1 103 ? 1.923 8.598 -16.778 1.00 93.62 103 SER A C 1
ATOM 847 O O . SER A 1 103 ? 2.344 9.448 -15.996 1.00 93.62 103 SER A O 1
ATOM 849 N N . ARG A 1 104 ? 1.990 8.753 -18.108 1.00 91.62 104 ARG A N 1
ATOM 850 C CA . ARG A 1 104 ? 2.486 9.975 -18.769 1.00 91.62 104 ARG A CA 1
ATOM 851 C C . ARG A 1 104 ? 1.460 11.114 -18.805 1.00 91.62 104 ARG A C 1
ATOM 853 O O . ARG A 1 104 ? 1.815 12.223 -19.180 1.00 91.62 104 ARG A O 1
ATOM 860 N N . GLN A 1 105 ? 0.199 10.825 -18.483 1.00 88.81 105 GLN A N 1
ATOM 861 C CA . GLN A 1 105 ? -0.921 11.772 -18.585 1.00 88.81 105 GLN A CA 1
ATOM 862 C C . GLN A 1 105 ? -1.551 12.088 -17.225 1.00 88.81 105 GLN A C 1
ATOM 864 O O . GLN A 1 105 ? -2.009 13.201 -17.000 1.00 88.81 105 GLN A O 1
ATOM 869 N N . LYS A 1 106 ? -1.591 11.102 -16.324 1.00 87.50 106 LYS A N 1
ATOM 870 C CA . LYS A 1 106 ? -2.197 11.201 -14.990 1.00 87.50 106 LYS A CA 1
ATOM 871 C C . LYS A 1 106 ? -1.101 11.073 -13.929 1.00 87.50 106 LYS A C 1
ATOM 873 O O . LYS A 1 106 ? -0.094 10.414 -14.176 1.00 87.50 106 LYS A O 1
ATOM 878 N N . GLN A 1 107 ? -1.303 11.639 -12.740 1.00 90.25 107 GLN A N 1
ATOM 879 C CA . GLN A 1 107 ? -0.444 11.357 -11.584 1.00 90.25 107 GLN A CA 1
ATOM 880 C C . GLN A 1 107 ? -0.925 10.086 -10.881 1.00 90.25 107 GLN A C 1
ATOM 882 O O . GLN A 1 107 ? -1.940 10.099 -10.189 1.00 90.25 107 GLN A O 1
ATOM 887 N N . ILE A 1 108 ? -0.222 8.975 -11.104 1.00 91.12 108 ILE A N 1
ATOM 888 C CA . ILE A 1 108 ? -0.552 7.668 -10.527 1.00 91.12 108 ILE A CA 1
ATOM 889 C C . ILE A 1 108 ? 0.723 7.068 -9.952 1.00 91.12 108 ILE A C 1
ATOM 891 O O . ILE A 1 108 ? 1.676 6.832 -10.688 1.00 91.12 108 ILE A O 1
ATOM 895 N N . PHE A 1 109 ? 0.720 6.789 -8.654 1.00 91.56 109 PHE A N 1
ATOM 896 C CA . PHE A 1 109 ? 1.851 6.199 -7.944 1.00 91.56 109 PHE A CA 1
ATOM 897 C C . PHE A 1 109 ? 1.461 4.821 -7.428 1.00 91.56 109 PHE A C 1
ATOM 899 O O . PHE A 1 109 ? 0.335 4.628 -6.964 1.00 91.56 109 PHE A O 1
ATOM 906 N N . LEU A 1 110 ? 2.390 3.873 -7.500 1.00 91.25 110 LEU A N 1
ATOM 907 C CA . LEU A 1 110 ? 2.202 2.555 -6.912 1.00 91.25 110 LEU A CA 1
ATOM 908 C C . LEU A 1 110 ? 2.311 2.653 -5.392 1.00 91.25 110 LEU A C 1
ATOM 910 O O . LEU A 1 110 ? 3.192 3.322 -4.857 1.00 91.25 110 LEU A O 1
ATOM 914 N N . ARG A 1 111 ? 1.413 1.973 -4.689 1.00 86.06 111 ARG A N 1
ATOM 915 C CA . ARG A 1 111 ? 1.420 1.876 -3.232 1.00 86.06 111 ARG A CA 1
ATOM 916 C C . ARG A 1 111 ? 1.318 0.418 -2.841 1.00 86.06 111 ARG A C 1
ATOM 918 O O . ARG A 1 111 ? 0.439 -0.297 -3.320 1.00 86.06 111 ARG A O 1
ATOM 925 N N . ASP A 1 112 ? 2.234 -0.020 -1.986 1.00 74.81 112 ASP A N 1
ATOM 926 C CA . ASP A 1 112 ? 2.148 -1.353 -1.406 1.00 74.81 112 ASP A CA 1
ATOM 927 C C . ASP A 1 112 ? 0.849 -1.454 -0.592 1.00 74.81 112 ASP A C 1
ATOM 929 O O . ASP A 1 112 ? 0.454 -0.506 0.095 1.00 74.81 112 ASP A O 1
ATOM 933 N N . ASN A 1 113 ? 0.197 -2.620 -0.616 1.00 56.53 113 ASN A N 1
ATOM 934 C CA . ASN A 1 113 ? -1.028 -2.858 0.161 1.00 56.53 113 ASN A CA 1
ATOM 935 C C . ASN A 1 113 ? -0.786 -2.818 1.690 1.00 56.53 113 ASN A C 1
ATOM 937 O O . ASN A 1 113 ? -1.698 -3.057 2.474 1.00 56.53 113 ASN A O 1
ATOM 941 N N . SER A 1 114 ? 0.443 -2.537 2.136 1.00 51.59 114 SER A N 1
ATOM 942 C CA . SER A 1 114 ? 0.833 -2.434 3.542 1.00 51.59 114 SER A CA 1
ATOM 943 C C . SER A 1 114 ? 0.350 -1.154 4.232 1.00 51.59 114 SER A C 1
ATOM 945 O O . SER A 1 114 ? 0.351 -1.116 5.459 1.00 51.59 114 SER A O 1
ATOM 947 N N . GLN A 1 115 ? -0.092 -0.125 3.496 1.00 48.03 115 GLN A N 1
ATOM 948 C CA . GLN A 1 115 ? -0.587 1.126 4.100 1.00 48.03 115 GLN A CA 1
ATOM 949 C C . GLN A 1 115 ? -2.071 1.442 3.849 1.00 48.03 115 GLN A C 1
ATOM 951 O O . GLN A 1 115 ? -2.554 2.467 4.319 1.00 48.03 115 GLN A O 1
ATOM 956 N N . GLY A 1 116 ? -2.813 0.577 3.150 1.00 43.66 116 GLY A N 1
ATOM 957 C CA . GLY A 1 116 ? -4.194 0.864 2.729 1.00 43.66 116 GLY A CA 1
ATOM 958 C C . GLY A 1 116 ? -5.298 0.031 3.380 1.00 43.66 116 GLY A C 1
ATOM 959 O O . GLY A 1 116 ? -6.465 0.345 3.181 1.00 43.66 116 GLY A O 1
ATOM 960 N N . GLU A 1 117 ? -4.965 -1.009 4.148 1.00 47.94 117 GLU A N 1
ATOM 961 C CA . GLU A 1 117 ? -5.956 -1.889 4.779 1.00 47.94 117 GLU A CA 1
ATOM 962 C C . GLU A 1 117 ? -5.633 -2.147 6.255 1.00 47.94 117 GLU A C 1
ATOM 964 O O . GLU A 1 117 ? -5.458 -3.287 6.681 1.00 47.94 117 GLU A O 1
ATOM 969 N N . LYS A 1 118 ? -5.631 -1.104 7.093 1.00 50.94 118 LYS A N 1
ATOM 970 C CA . LYS A 1 118 ? -6.181 -1.335 8.433 1.00 50.94 118 LYS A CA 1
ATOM 971 C C . LYS A 1 118 ? -7.686 -1.412 8.232 1.00 50.94 118 LYS A C 1
ATOM 973 O O . LYS A 1 118 ? -8.346 -0.383 8.152 1.00 50.94 118 LYS A O 1
ATOM 978 N N . ARG A 1 119 ? -8.230 -2.629 8.104 1.00 60.56 119 ARG A N 1
ATOM 979 C CA . ARG A 1 119 ? -9.636 -2.833 8.470 1.00 60.56 119 ARG A CA 1
ATOM 980 C C . ARG A 1 119 ? -9.779 -2.208 9.847 1.00 60.56 119 ARG A C 1
ATOM 982 O O . ARG A 1 119 ? -9.078 -2.640 10.761 1.00 60.56 119 ARG A O 1
ATOM 989 N N . THR A 1 120 ? -10.595 -1.166 9.960 1.00 70.25 120 THR A N 1
ATOM 990 C CA . THR A 1 120 ? -10.919 -0.585 11.255 1.00 70.25 120 THR A CA 1
ATOM 991 C C . THR A 1 120 ? -11.497 -1.713 12.093 1.00 70.25 120 THR A C 1
ATOM 993 O O . THR A 1 120 ? -12.571 -2.235 11.794 1.00 70.25 120 THR A O 1
ATOM 996 N N . LEU A 1 121 ? -10.710 -2.188 13.054 1.00 87.62 121 LEU A N 1
ATOM 997 C CA . LEU A 1 121 ? -11.135 -3.243 13.949 1.00 87.62 121 LEU A CA 1
ATOM 998 C C . LEU A 1 121 ? -11.988 -2.564 15.009 1.00 87.62 121 LEU A C 1
ATOM 1000 O O . LEU A 1 121 ? -11.511 -1.694 15.728 1.00 87.62 121 LEU A O 1
ATOM 1004 N N . TRP A 1 122 ? -13.252 -2.952 15.073 1.00 94.12 122 TRP A N 1
ATOM 1005 C CA . TRP A 1 122 ? -14.165 -2.505 16.108 1.00 94.12 122 TRP A CA 1
ATOM 1006 C C . TRP A 1 122 ? -14.300 -3.594 17.152 1.00 94.12 122 TRP A C 1
ATOM 1008 O O . TRP A 1 122 ? -14.336 -4.786 16.832 1.00 94.12 122 TRP A O 1
ATOM 1018 N N . VAL A 1 123 ? -14.360 -3.187 18.410 1.00 96.69 123 VAL A N 1
ATOM 1019 C CA . VAL A 1 123 ? -14.508 -4.107 19.533 1.00 96.69 123 VAL A CA 1
ATOM 1020 C C . VAL A 1 123 ? -15.585 -3.609 20.479 1.00 96.69 123 VAL A C 1
ATOM 1022 O O . VAL A 1 123 ? -15.806 -2.408 20.595 1.00 96.69 123 VAL A O 1
ATOM 1025 N N . ARG A 1 124 ? -16.257 -4.537 21.156 1.00 97.81 124 ARG A N 1
ATOM 1026 C CA . ARG A 1 124 ? -17.232 -4.248 22.205 1.00 97.81 124 ARG A CA 1
ATOM 1027 C C . ARG A 1 124 ? -16.648 -4.583 23.564 1.00 97.81 124 ARG A C 1
ATOM 1029 O O . ARG A 1 124 ? -16.150 -5.695 23.740 1.00 97.81 124 ARG A O 1
ATOM 1036 N N . ALA A 1 125 ? -16.778 -3.667 24.514 1.00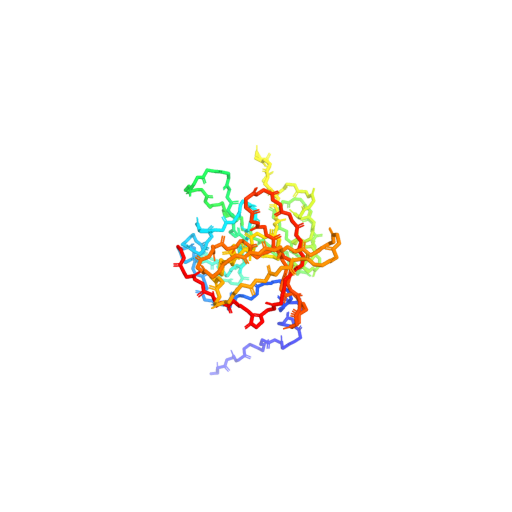 98.31 125 ALA A N 1
ATOM 1037 C CA . ALA A 1 125 ? -16.423 -3.895 25.907 1.00 98.31 125 ALA A CA 1
ATOM 1038 C C . ALA A 1 125 ? -17.290 -4.995 26.544 1.00 98.31 125 ALA A C 1
ATOM 1040 O O . ALA A 1 125 ? -18.521 -4.949 26.478 1.00 98.31 125 ALA A O 1
ATOM 1041 N N . LEU A 1 126 ? -16.640 -5.983 27.156 1.00 98.00 126 LEU A N 1
ATOM 1042 C CA . LEU A 1 126 ? -17.260 -7.080 27.907 1.00 98.00 126 LEU A CA 1
ATOM 1043 C C . LEU A 1 126 ? -17.403 -6.757 29.398 1.00 98.00 126 LEU A C 1
ATOM 1045 O O . LEU A 1 126 ? -18.293 -7.299 30.047 1.00 98.00 126 LEU A O 1
ATOM 1049 N N . TYR A 1 127 ? -16.534 -5.887 29.911 1.00 97.56 127 TYR A N 1
ATOM 1050 C CA . TYR A 1 127 ? -16.494 -5.448 31.302 1.00 97.56 127 TYR A CA 1
ATOM 1051 C C . TYR A 1 127 ? -16.215 -3.946 31.357 1.00 97.56 127 TYR A C 1
ATOM 1053 O O . TYR A 1 127 ? -15.733 -3.363 30.385 1.00 97.56 127 TYR A O 1
ATOM 1061 N N . ASP A 1 128 ? -16.481 -3.335 32.504 1.00 98.38 128 ASP A N 1
ATOM 1062 C CA . ASP A 1 128 ? -16.081 -1.960 32.781 1.00 98.38 128 ASP A CA 1
ATOM 1063 C C . ASP A 1 128 ? -14.567 -1.877 33.007 1.00 98.38 128 ASP A C 1
ATOM 1065 O O . ASP A 1 128 ? -13.957 -2.798 33.559 1.00 98.38 128 ASP A O 1
ATOM 1069 N N . PHE A 1 129 ? -13.968 -0.759 32.607 1.00 98.06 129 PHE A N 1
ATOM 1070 C CA . PHE A 1 129 ? -12.566 -0.456 32.864 1.00 98.06 129 PHE A CA 1
ATOM 1071 C C . PHE A 1 129 ? -12.428 1.022 33.227 1.00 98.06 129 PHE A C 1
ATOM 1073 O O . PHE A 1 129 ? -12.761 1.901 32.428 1.00 98.06 129 PHE A O 1
ATOM 1080 N N . ASP A 1 130 ? -11.956 1.289 34.441 1.00 97.69 130 ASP A N 1
ATOM 1081 C CA . ASP A 1 130 ? -11.658 2.638 34.908 1.00 97.69 130 ASP A CA 1
ATOM 1082 C C . ASP A 1 130 ? -10.180 2.940 34.619 1.00 97.69 130 ASP A C 1
ATOM 1084 O O . ASP A 1 130 ? -9.301 2.229 35.103 1.00 97.69 130 ASP A O 1
ATOM 1088 N N . ALA A 1 131 ? -9.916 3.979 33.823 1.00 95.62 131 ALA A N 1
ATOM 1089 C CA . ALA A 1 131 ? -8.557 4.442 33.552 1.00 95.62 131 ALA A CA 1
ATOM 1090 C C . ALA A 1 131 ? -7.939 5.032 34.828 1.00 95.62 131 ALA A C 1
ATOM 1092 O O . ALA A 1 131 ? -8.509 5.938 35.442 1.00 95.62 131 ALA A O 1
ATOM 1093 N N . LEU A 1 132 ? -6.781 4.507 35.218 1.00 93.62 132 LEU A N 1
ATOM 1094 C CA . LEU A 1 132 ? -6.002 4.949 36.372 1.00 93.62 132 LEU A CA 1
ATOM 1095 C C . LEU A 1 132 ? -4.845 5.849 35.940 1.00 93.62 132 LEU A C 1
ATOM 1097 O O . LEU A 1 132 ? -4.528 6.817 36.632 1.00 93.62 132 LEU A O 1
ATOM 1101 N N . GLU A 1 133 ? -4.247 5.545 34.789 1.00 94.56 133 GLU A N 1
ATOM 1102 C CA . GLU A 1 133 ? -3.149 6.313 34.210 1.00 94.56 133 GLU A CA 1
ATOM 1103 C C . GLU A 1 133 ? -3.635 7.238 33.086 1.00 94.56 133 GLU A C 1
ATOM 1105 O O . GLU A 1 133 ? -4.646 7.008 32.424 1.00 94.56 133 GLU A O 1
ATOM 1110 N N . HIS A 1 134 ? -2.896 8.321 32.855 1.00 92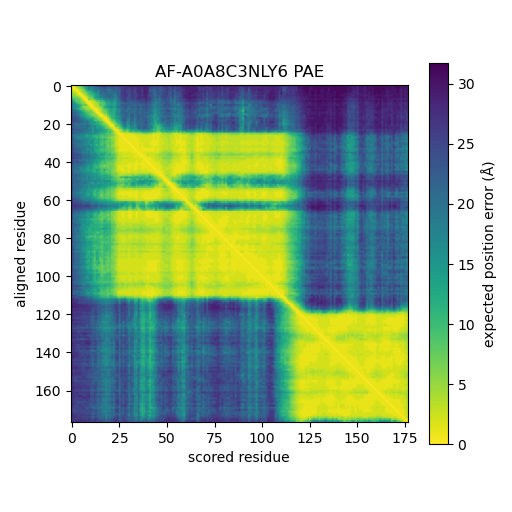.06 134 HIS A N 1
ATOM 1111 C CA . HIS A 1 134 ? -3.266 9.366 31.891 1.00 92.06 134 HIS A CA 1
ATOM 1112 C C . HIS A 1 134 ? -3.244 8.915 30.419 1.00 92.06 134 HIS A C 1
ATOM 1114 O O . HIS A 1 134 ? -3.767 9.621 29.557 1.00 92.06 134 HIS A O 1
ATOM 1120 N N . ASP A 1 135 ? -2.596 7.791 30.116 1.00 94.12 135 ASP A N 1
ATOM 1121 C CA . ASP A 1 135 ? -2.529 7.188 28.788 1.00 94.12 135 ASP A CA 1
ATOM 1122 C C . ASP A 1 135 ? -3.530 6.039 28.599 1.00 94.12 135 ASP A C 1
ATOM 1124 O O . ASP A 1 135 ? -3.611 5.481 27.501 1.00 94.12 135 ASP A O 1
ATOM 1128 N N . GLU A 1 136 ? -4.314 5.704 29.625 1.00 97.62 136 GLU A N 1
ATOM 1129 C CA . GLU A 1 136 ? -5.356 4.682 29.583 1.00 97.62 136 GLU A CA 1
ATOM 1130 C C . GLU A 1 136 ? -6.697 5.243 29.087 1.00 97.62 136 GLU A C 1
ATOM 1132 O O . GLU A 1 136 ? -7.039 6.409 29.275 1.00 97.62 136 GLU A O 1
ATOM 1137 N N . LEU A 1 137 ? -7.483 4.384 28.437 1.00 97.62 137 LEU A N 1
ATOM 1138 C CA . LEU A 1 137 ? -8.808 4.696 27.914 1.00 97.62 137 LEU A CA 1
ATOM 1139 C C . LEU A 1 137 ? -9.868 3.951 28.725 1.00 97.62 137 LEU A C 1
ATOM 1141 O O . LEU A 1 137 ? -10.010 2.737 28.583 1.00 97.62 137 LEU A O 1
ATOM 1145 N N . GLY A 1 138 ? -10.627 4.677 29.546 1.00 97.44 138 GLY A N 1
ATOM 1146 C CA . GLY A 1 138 ? -11.735 4.118 30.321 1.00 97.44 138 GLY A CA 1
ATOM 1147 C C . GLY A 1 138 ? -12.989 3.879 29.471 1.00 97.44 138 GLY A C 1
ATOM 1148 O O . GLY A 1 138 ? -13.264 4.625 28.530 1.00 97.44 138 GLY A O 1
ATOM 1149 N N . PHE A 1 139 ? -13.771 2.849 29.799 1.00 98.44 139 PHE A N 1
ATOM 1150 C CA . PHE A 1 139 ? -15.010 2.499 29.089 1.00 98.44 139 PHE A CA 1
ATOM 1151 C C . PHE A 1 139 ? -15.979 1.697 29.965 1.00 98.44 139 PHE A C 1
ATOM 1153 O O . PHE A 1 139 ? -15.618 1.166 31.017 1.00 98.44 139 PHE A O 1
ATOM 1160 N N . ARG A 1 140 ? -17.234 1.600 29.515 1.00 98.50 140 ARG A N 1
ATOM 1161 C CA . ARG A 1 140 ? -18.287 0.806 30.159 1.00 98.50 140 ARG A CA 1
ATOM 1162 C C . ARG A 1 140 ? -18.663 -0.398 29.307 1.00 98.50 140 ARG A C 1
A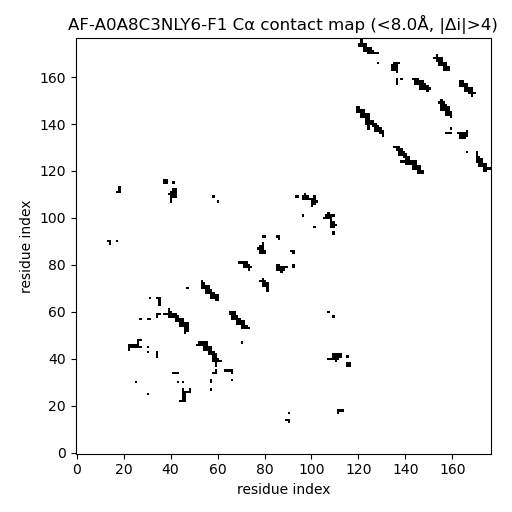TOM 1164 O O . ARG A 1 140 ? -18.544 -0.383 28.082 1.00 98.50 140 ARG A O 1
ATOM 1171 N N . THR A 1 141 ? -19.156 -1.442 29.963 1.00 98.31 141 THR A N 1
ATOM 1172 C CA . THR A 1 141 ? -19.658 -2.657 29.317 1.00 98.31 141 THR A CA 1
ATOM 1173 C C . THR A 1 141 ? -20.647 -2.305 28.202 1.00 98.31 141 THR A C 1
ATOM 1175 O O . THR A 1 141 ? -21.610 -1.569 28.414 1.00 98.31 141 THR A O 1
ATOM 1178 N N . GLY A 1 142 ? -20.419 -2.847 27.004 1.00 97.38 142 GLY A N 1
ATOM 1179 C CA . GLY A 1 142 ? -21.230 -2.586 25.816 1.00 97.38 142 GLY A CA 1
ATOM 1180 C C . GLY A 1 142 ? -20.757 -1.430 24.928 1.00 97.38 142 GLY A C 1
ATOM 1181 O O . GLY A 1 142 ? -21.206 -1.376 23.782 1.00 97.38 142 GLY A O 1
ATOM 1182 N N . ASP A 1 143 ? -19.841 -0.566 25.385 1.00 98.19 143 ASP A N 1
ATOM 1183 C CA . ASP A 1 143 ? -19.239 0.469 24.532 1.00 98.19 143 ASP A CA 1
ATOM 1184 C C . ASP A 1 143 ? -18.543 -0.162 23.312 1.00 98.19 143 ASP A C 1
ATOM 1186 O O . ASP A 1 143 ? -17.982 -1.260 23.392 1.00 98.19 143 ASP A O 1
ATOM 1190 N N . ILE A 1 144 ? -18.574 0.548 22.179 1.00 96.94 144 ILE A N 1
ATOM 1191 C CA . ILE A 1 144 ? -17.914 0.157 20.928 1.00 96.94 144 ILE A CA 1
ATOM 1192 C C . ILE A 1 144 ? -16.687 1.043 20.716 1.00 96.94 144 ILE A C 1
ATOM 1194 O O . ILE A 1 144 ? -16.811 2.263 20.604 1.00 96.94 144 ILE A O 1
ATOM 1198 N N . LEU A 1 145 ? -15.510 0.426 20.650 1.00 96.81 145 LEU A N 1
ATOM 1199 C CA . LEU A 1 145 ? -14.224 1.103 20.534 1.00 96.81 145 LEU A CA 1
ATOM 1200 C C . LEU A 1 145 ? -13.608 0.841 19.160 1.00 96.81 145 LEU A C 1
ATOM 1202 O O . LEU A 1 145 ? -13.657 -0.278 18.643 1.00 96.81 145 LEU A O 1
ATOM 1206 N N . GLU A 1 146 ? -12.986 1.872 18.595 1.00 94.00 146 GLU A N 1
ATOM 1207 C CA . GLU A 1 146 ? -12.118 1.737 17.428 1.00 94.00 146 GLU A CA 1
ATOM 1208 C C . GLU A 1 146 ? -10.736 1.268 17.894 1.00 94.00 146 GLU A C 1
ATOM 1210 O O . GLU A 1 146 ? -10.116 1.918 18.736 1.00 94.00 146 GLU A O 1
ATOM 1215 N N . VAL A 1 147 ? -10.214 0.178 17.334 1.00 93.94 147 VAL A N 1
ATOM 1216 C CA . VAL A 1 147 ? -8.849 -0.286 17.604 1.00 93.94 147 VAL A CA 1
ATOM 1217 C C . VAL A 1 147 ? -7.888 0.347 16.605 1.00 93.94 147 VAL A C 1
ATOM 1219 O O . VAL A 1 147 ? -7.950 0.104 15.399 1.00 93.94 147 VAL A O 1
ATOM 1222 N N . LEU A 1 148 ? -6.961 1.145 17.129 1.00 85.88 148 LEU A N 1
ATOM 1223 C CA . LEU A 1 148 ? -5.937 1.842 16.357 1.00 85.88 148 LEU A CA 1
ATOM 1224 C C . LEU A 1 148 ? -4.629 1.053 16.297 1.00 85.88 148 LEU A C 1
ATOM 1226 O O . LEU A 1 148 ? -3.922 1.134 15.292 1.00 85.88 148 LEU A O 1
ATOM 1230 N N . ASP A 1 149 ? -4.296 0.294 17.341 1.00 84.38 149 ASP A N 1
ATOM 1231 C CA . ASP A 1 149 ? -3.129 -0.589 17.390 1.00 84.38 149 ASP A CA 1
ATOM 1232 C C . ASP A 1 149 ? -3.392 -1.791 18.306 1.00 84.38 149 ASP A C 1
ATOM 1234 O O . ASP A 1 149 ? -3.751 -1.623 19.468 1.00 84.38 149 ASP A O 1
ATOM 1238 N N . SER A 1 150 ? -3.192 -2.997 17.777 1.00 89.06 150 SER A N 1
ATOM 1239 C CA . SER A 1 150 ? -3.328 -4.271 18.490 1.00 89.06 150 SER A CA 1
ATOM 1240 C C . SER A 1 150 ? -2.051 -5.117 18.414 1.00 89.06 150 SER A C 1
ATOM 1242 O O . SER A 1 150 ? -2.107 -6.344 18.492 1.00 89.06 150 SER A O 1
ATOM 1244 N N . SER A 1 151 ? -0.899 -4.485 18.164 1.00 79.12 151 SER A N 1
ATOM 1245 C CA . SER A 1 151 ? 0.391 -5.171 18.022 1.00 79.12 151 SER A CA 1
ATOM 1246 C C . SER A 1 151 ? 0.892 -5.792 19.331 1.00 79.12 151 SER A C 1
ATOM 1248 O O . SER A 1 151 ? 1.603 -6.796 19.298 1.00 79.12 151 SER A O 1
ATOM 1250 N N . ASN A 1 152 ? 0.495 -5.238 20.481 1.00 86.44 152 ASN A N 1
ATOM 1251 C CA . ASN A 1 152 ? 0.754 -5.812 21.797 1.00 86.44 152 ASN A CA 1
ATOM 1252 C C . ASN A 1 152 ? -0.402 -6.756 22.202 1.00 86.44 152 ASN A C 1
ATOM 1254 O O . ASN A 1 152 ? -1.565 -6.388 22.059 1.00 86.44 152 ASN A O 1
ATOM 1258 N N . PRO A 1 153 ? -0.124 -7.973 22.704 1.00 88.19 153 PRO A N 1
ATOM 1259 C CA . PRO A 1 153 ? -1.164 -8.956 23.019 1.00 88.19 153 PRO A CA 1
ATOM 1260 C C . PRO A 1 153 ? -1.996 -8.629 24.270 1.00 88.19 153 PRO A C 1
ATOM 1262 O O . PRO A 1 153 ? -3.092 -9.165 24.410 1.00 88.19 153 PRO A O 1
ATOM 1265 N N . SER A 1 154 ? -1.491 -7.787 25.174 1.00 92.00 154 SER A N 1
ATOM 1266 C CA . SER A 1 154 ? -2.134 -7.482 26.458 1.00 92.00 154 SER A CA 1
ATOM 1267 C C . SER A 1 154 ? -2.833 -6.126 26.461 1.00 92.00 154 SER A C 1
ATOM 1269 O O . SER A 1 154 ? -3.899 -5.998 27.056 1.00 92.00 154 SER A O 1
ATOM 1271 N N . TRP A 1 155 ? -2.250 -5.130 25.790 1.00 96.56 155 TRP A N 1
ATOM 1272 C CA . TRP A 1 155 ? -2.723 -3.746 25.809 1.00 96.56 155 TRP A CA 1
ATOM 1273 C C . TRP A 1 155 ? -2.854 -3.195 24.398 1.00 96.56 155 TRP A C 1
ATOM 1275 O O . TRP A 1 155 ? -1.879 -3.140 23.652 1.00 96.56 155 TRP A O 1
ATOM 1285 N N . TRP A 1 156 ? -4.060 -2.782 24.027 1.00 97.00 156 TRP A N 1
ATOM 1286 C CA . TRP A 1 156 ? -4.354 -2.207 22.718 1.00 97.00 156 TRP A CA 1
ATOM 1287 C C . TRP A 1 156 ? -4.547 -0.706 22.829 1.00 97.00 156 TRP A C 1
ATOM 1289 O O . TRP A 1 156 ? -5.000 -0.208 23.852 1.00 97.00 156 TRP A O 1
ATOM 1299 N N . LYS A 1 157 ? -4.229 0.017 21.757 1.00 94.62 157 LYS A N 1
ATOM 1300 C CA . LYS A 1 157 ? -4.542 1.440 21.635 1.00 94.62 157 LYS A CA 1
ATOM 1301 C C . LYS A 1 157 ? -5.837 1.605 20.862 1.00 94.62 157 LYS A C 1
ATOM 1303 O O . LYS A 1 157 ? -5.968 1.059 19.763 1.00 94.62 157 LYS A O 1
ATOM 1308 N N . GLY A 1 158 ? -6.762 2.398 21.388 1.00 96.00 158 GLY A N 1
ATOM 1309 C CA . GLY A 1 158 ? -8.041 2.647 20.732 1.00 96.00 158 GLY A CA 1
ATOM 1310 C C . GLY A 1 158 ? -8.539 4.071 20.840 1.00 96.00 158 GLY A C 1
ATOM 1311 O O . GLY A 1 158 ? -7.850 4.955 21.351 1.00 96.00 158 GLY A O 1
ATOM 1312 N N . ARG A 1 159 ? -9.748 4.265 20.315 1.00 96.06 159 ARG A N 1
ATOM 1313 C CA . ARG A 1 159 ? -10.509 5.507 20.386 1.00 96.06 159 ARG A CA 1
ATOM 1314 C C . ARG A 1 159 ? -11.924 5.233 20.874 1.00 96.06 159 ARG A C 1
ATOM 1316 O O . ARG A 1 159 ? -12.604 4.352 20.346 1.00 96.06 159 ARG A O 1
ATOM 1323 N N . LEU A 1 160 ? -12.385 6.047 21.818 1.00 96.44 160 LEU A N 1
ATOM 1324 C CA . LEU A 1 160 ? -13.770 6.079 22.278 1.00 96.44 160 LEU A CA 1
ATOM 1325 C C . LEU A 1 160 ? -14.168 7.534 22.529 1.00 96.44 160 LEU A C 1
ATOM 1327 O O . LEU A 1 160 ? -13.463 8.261 23.214 1.00 96.44 160 LEU A O 1
ATOM 1331 N N . ARG A 1 161 ? -15.287 7.980 21.943 1.00 90.75 161 ARG A N 1
ATOM 1332 C CA . ARG A 1 161 ? -15.854 9.333 22.160 1.00 90.75 161 ARG A CA 1
ATOM 1333 C C . ARG A 1 161 ? -14.857 10.487 21.928 1.00 90.75 161 ARG A C 1
ATOM 1335 O O . ARG A 1 161 ? -14.956 11.537 22.547 1.00 90.75 161 ARG A O 1
ATOM 1342 N N . GLY A 1 162 ? -13.917 10.298 21.001 1.00 88.06 162 GLY A N 1
ATOM 1343 C CA . GLY A 1 162 ? -12.882 11.281 20.663 1.00 88.06 162 GLY A CA 1
ATOM 1344 C C . GLY A 1 162 ? -11.602 11.173 21.496 1.00 88.06 162 GLY A C 1
ATOM 1345 O O . GLY A 1 162 ? -10.575 11.690 21.061 1.00 88.06 162 GLY A O 1
ATOM 1346 N N . GLU A 1 163 ? -11.629 10.446 22.611 1.00 91.56 163 GLU A N 1
ATOM 1347 C CA . GLU A 1 163 ? -10.462 10.183 23.450 1.00 91.56 163 GLU A CA 1
ATOM 1348 C C . GLU A 1 163 ? -9.646 9.007 22.915 1.00 91.56 163 GLU A C 1
ATOM 1350 O O . GLU A 1 163 ? -10.173 8.110 22.250 1.00 91.56 163 GLU A O 1
ATOM 1355 N N . LEU A 1 164 ? -8.340 9.041 23.180 1.00 93.19 164 LEU A N 1
ATOM 1356 C CA . LEU A 1 164 ? -7.366 8.043 22.758 1.00 93.19 164 LEU A CA 1
ATOM 1357 C C . LEU A 1 164 ? -6.628 7.515 23.976 1.00 93.19 164 LEU A C 1
ATOM 1359 O O . LEU A 1 164 ? -6.158 8.310 24.781 1.00 93.19 164 LEU A O 1
ATOM 1363 N N . GLY A 1 165 ? -6.426 6.205 24.039 1.00 96.00 165 GLY A N 1
ATOM 1364 C CA . GLY A 1 165 ? -5.633 5.611 25.108 1.00 96.00 165 GLY A CA 1
ATOM 1365 C C . GLY A 1 165 ? -5.511 4.100 24.990 1.00 96.00 165 GLY A C 1
ATOM 1366 O O . GLY A 1 165 ? -5.971 3.490 24.014 1.00 96.00 165 GLY A O 1
ATOM 1367 N N . LEU A 1 166 ? -4.833 3.523 25.973 1.00 97.69 166 LEU A N 1
ATOM 1368 C CA . LEU A 1 166 ? -4.581 2.101 26.115 1.00 97.69 166 LEU A CA 1
ATOM 1369 C C . LEU A 1 166 ? -5.707 1.412 26.882 1.00 97.69 166 LEU A C 1
ATOM 1371 O O . LEU A 1 166 ? -6.244 1.952 27.843 1.00 97.69 166 LEU A O 1
ATOM 1375 N N . PHE A 1 167 ? -6.042 0.194 26.478 1.00 98.19 167 PHE A N 1
ATOM 1376 C CA . PHE A 1 167 ? -6.991 -0.646 27.195 1.00 98.19 167 PHE A CA 1
ATOM 1377 C C . PHE A 1 167 ? -6.605 -2.130 27.138 1.00 98.19 167 PHE A C 1
ATOM 1379 O O . PHE A 1 167 ? -5.936 -2.561 26.189 1.00 98.19 167 PHE A O 1
ATOM 1386 N N . PRO A 1 168 ? -7.032 -2.937 28.124 1.00 97.88 168 PRO A N 1
ATOM 1387 C CA . PRO A 1 168 ? -6.723 -4.361 28.163 1.00 97.88 168 PRO A CA 1
ATOM 1388 C C . PRO A 1 168 ? -7.452 -5.145 27.059 1.00 97.88 168 PRO A C 1
ATOM 1390 O O . PRO A 1 168 ? -8.679 -5.125 26.945 1.00 97.88 168 PRO A O 1
ATOM 1393 N N . ALA A 1 169 ? -6.696 -5.899 26.260 1.00 96.62 169 ALA A N 1
ATOM 1394 C CA . ALA A 1 169 ? -7.219 -6.652 25.115 1.00 96.62 169 ALA A CA 1
ATOM 1395 C C . ALA A 1 169 ? -8.242 -7.736 25.512 1.00 96.62 169 ALA A C 1
ATOM 1397 O O . ALA A 1 169 ? -9.154 -8.052 24.752 1.00 96.62 169 ALA A O 1
ATOM 1398 N N . ASN A 1 170 ? -8.122 -8.298 26.719 1.00 97.50 170 ASN A N 1
ATOM 1399 C CA . ASN A 1 170 ? -9.022 -9.327 27.247 1.00 97.50 170 ASN A CA 1
ATOM 1400 C C . ASN A 1 170 ? -10.352 -8.775 27.797 1.00 97.50 170 ASN A C 1
ATOM 1402 O O . ASN A 1 170 ? -11.192 -9.561 28.234 1.00 97.50 170 ASN A O 1
ATOM 1406 N N . TYR A 1 171 ? -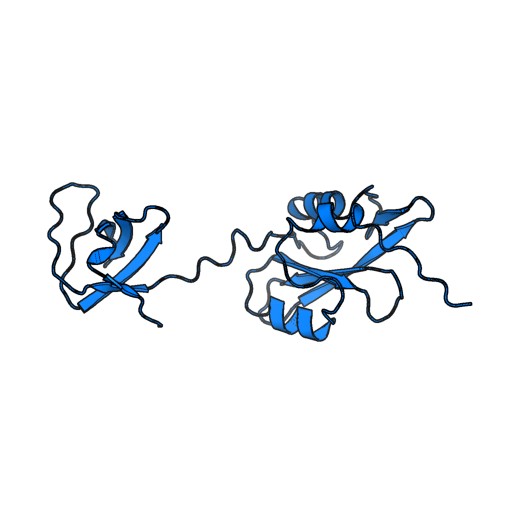10.557 -7.453 27.775 1.00 98.12 171 TYR A N 1
ATOM 1407 C CA . TYR A 1 171 ? -11.806 -6.812 28.208 1.00 98.12 171 TYR A CA 1
ATOM 1408 C C . TYR A 1 171 ? -12.776 -6.574 27.055 1.00 98.12 171 TYR A C 1
ATOM 1410 O O . TYR A 1 171 ? -13.862 -6.035 27.262 1.00 98.12 171 TYR A O 1
ATOM 1418 N N . VAL A 1 172 ? -12.408 -6.965 25.836 1.00 98.00 172 VAL A N 1
ATOM 1419 C CA . VAL A 1 172 ? -13.185 -6.665 24.640 1.00 98.00 172 VAL A CA 1
ATOM 1420 C C . VAL A 1 172 ? -13.359 -7.892 23.749 1.00 98.00 172 VAL A C 1
ATOM 1422 O O . VAL A 1 172 ? -12.598 -8.853 23.814 1.00 98.00 172 VAL A O 1
ATOM 1425 N N . THR A 1 173 ? -14.362 -7.849 22.875 1.00 96.69 173 THR A N 1
ATOM 1426 C CA . THR A 1 173 ? -14.556 -8.831 21.799 1.00 96.69 173 THR A CA 1
ATOM 1427 C C . THR A 1 173 ? -14.678 -8.125 20.451 1.00 96.69 173 THR A C 1
ATOM 1429 O O . THR A 1 173 ? -15.322 -7.077 20.395 1.00 96.69 173 THR A O 1
ATOM 1432 N N . PRO A 1 174 ? -14.130 -8.676 19.351 1.00 93.19 174 PRO A N 1
ATOM 1433 C CA . PRO A 1 174 ? -14.354 -8.139 18.011 1.00 93.19 174 PRO A CA 1
ATOM 1434 C C . PRO A 1 174 ? -15.842 -8.013 17.671 1.00 93.19 174 PRO A C 1
ATOM 1436 O O . PRO A 1 174 ? -16.646 -8.877 18.032 1.00 93.19 174 PRO A O 1
ATOM 1439 N N . VAL A 1 175 ? -16.186 -6.957 16.937 1.00 89.19 175 VAL A N 1
ATOM 1440 C CA . VAL A 1 175 ? -17.504 -6.732 16.340 1.00 89.19 175 VAL A CA 1
ATOM 1441 C C . VAL A 1 175 ? -17.323 -6.529 14.843 1.00 89.19 175 VAL A C 1
ATOM 1443 O O . VAL A 1 175 ? -16.446 -5.787 14.404 1.00 89.19 175 VAL A O 1
ATOM 1446 N N . LEU A 1 176 ? -18.158 -7.206 14.059 1.00 76.38 176 LEU A N 1
ATOM 1447 C CA . LEU A 1 176 ? -18.311 -6.911 12.641 1.00 76.38 176 LEU A CA 1
ATOM 1448 C C . LEU A 1 176 ? -19.360 -5.805 12.524 1.00 76.38 176 LEU A C 1
ATOM 1450 O O . LEU A 1 176 ? -20.509 -6.020 12.913 1.00 76.38 176 LEU A O 1
ATOM 1454 N N . LEU A 1 177 ? -18.934 -4.637 12.047 1.00 63.00 177 LEU A N 1
ATOM 1455 C CA . LEU A 1 177 ? -19.804 -3.519 11.685 1.00 63.00 177 LEU A CA 1
ATOM 1456 C C . LEU A 1 177 ? -19.913 -3.420 10.164 1.00 63.00 177 LEU A C 1
ATOM 1458 O O . LEU A 1 177 ? -18.901 -3.729 9.489 1.00 63.00 177 LEU A O 1
#

InterPro domains:
  IPR000980 SH2 domain [PF00017] (23-97)
  IPR000980 SH2 domain [PS50001] (21-114)
  IPR000980 SH2 domain [SM00252] (23-103)
  IPR001452 SH3 domain [PF00018] (124-169)
  IPR001452 SH3 domain [PR00452] (121-131)
  IPR001452 SH3 domain [PR00452] (135-150)
  IPR001452 SH3 domain [PR00452] (152-161)
  IPR001452 SH3 domain [PR00452] (163-175)
  IPR001452 SH3 domain [PS50002] (118-177)
  IPR001452 SH3 domain [SM00326] (121-176)
  IPR035646 GRAP2, C-terminal SH3 domain [cd11950] (122-174)
  IPR036028 SH3-like domain superfamily [SSF50044] (116-160)
  IPR036860 SH2 domain superfamily [G3DSA:3.30.505.10] (21-125)
  IPR036860 SH2 domain superfamily [SSF55550] (23-172)
  IPR043539 Grb2-like [PTHR46037] (23-174)

Nearest PDB structures (foldseek):
  8dgo-assembly1_B  TM=5.589E-01  e=6.503E-19  Homo sapiens
  1gri-assembly1_B  TM=5.442E-01  e=6.939E-17  Homo sapiens
  2esw-assembly1_A  TM=9.517E-01  e=4.307E-06  Mus musculus
  2ak5-assembly1_B-2  TM=9.439E-01  e=7.104E-06  Rattus norvegicus
  5vei-assembly1_A  TM=9.236E-01  e=8.393E-06  Homo sapiens

Mean predicted aligned error: 14.21 Å

Solvent-accessible surface area (backbone atoms only — not comparable to full-atom values): 10506 Å² total; per-residue (Å²): 134,86,81,80,78,80,80,59,74,66,70,64,54,74,58,64,80,67,77,83,72,70,52,86,71,46,45,73,67,54,49,43,66,63,33,58,83,47,42,69,17,28,65,46,69,23,51,34,92,89,40,92,93,34,37,25,41,37,31,19,42,92,51,87,85,43,63,47,76,44,64,40,45,68,50,99,90,61,31,34,29,74,73,89,65,75,21,88,40,69,64,58,48,50,59,50,22,46,81,35,57,73,42,97,87,50,92,39,40,48,36,70,71,86,80,58,66,79,71,81,43,35,28,31,28,73,44,69,42,82,53,86,52,96,58,36,45,56,51,48,57,66,43,72,32,44,50,77,40,70,88,47,84,59,51,23,33,32,38,49,97,88,45,67,20,35,37,58,45,88,39,44,43,83,49,93,127

Secondary structure (DSSP, 8-state):
--------TTHHHHGGGS--S-TTT--HHHHHHHHTTSPTTBEEEEE-TTSTT-EEEEEE-SSTT-EEEEEEEE-TT--EESSS--BSSHHHHHHHHHHS-S-SSS----B-TTTT----EEEEESS-B---STTB--B-TT-EEEEEE--SSSEEEEEETTEEEEEEGGGEEEE--